Protein AF-A0A3D6DXF8-F1 (afdb_monomer)

Sequence (253 aa):
MDQAEVATDILFKSRADRERIRPDLVSAAVTGFGATDVMRFLGQKPHHALTGEVVIDSKKLPEGCRITFRIRRNAVKRYDHLNVLRIETTINHPAEFKILNSSENAEGQVICRWCPIRKGVSNFWRHAEVAHGANSRLIDALANAPLKGNPTEALDHLCRSQSKAGQYVAAFNPVTPEKIALFKALLAGEFHLNGFRNRDLQTKLYSDPSNNPIETKRRTHRTSRLIAKLRGHGLIAKPRSRILASIASRTTA

Secondary structure (DSSP, 8-state):
---EEEEEEEE-S-HHHHHHHHHHHHHIIIIIS--SEEEEEEPPPPPTT--S-----TT---EEEEEEEEETTEEEEEEEETTEEEEEEEES-GGGSEEEEEEE-TTS-EEEEEEEPPSSGGGHHHHHHHHHHHHHHHHHHHHHS-SS--HHHHHHHHTS-EEETTEEEPPP-TTSHHHHHHHHHHH-THHHHH-B-HHHHHHHH-SS--S-HHHHHHHHHHHHHHHHHHHHTTSEE--SSSBEE--------

Radius of gyration: 21.93 Å; Cα contacts (8 Å, |Δi|>4): 374; chains: 1; bounding box: 63×48×47 Å

Foldseek 3Di:
DQKDKDKDKDFDPFLVVVVVCVVLLVCCCVVQAPFPDKDKDFDDDDDPPPPDPDPPPVPDGDIKMKTWADDDPKIWIWIDDGRMIMIMIMDRDQQVAWDFDWDADPVRDTDTDTGGDDDDPVCNVVVNVLGVQLSVLSVQSSVLRCSDDDVVVVQVLQQCWFADPNDTAHHDPCPDPLNVQQSSQLSHSVCSRHAADLVSSLVSNDVDDDPDPVVNVVSSVVSVSVLVNCVRSVQWDDPDPHIHRRSDPDPDD

Nearest PDB structures (foldseek):
  3hfk-assembly1_A  TM=4.003E-01  e=3.300E+00  Pseudomonas reinekei
  5xfs-assembly1_C  TM=3.641E-01  e=5.934E+00  Mycobacterium tuberculosis H37Rv
  8h92-assembly1_A  TM=3.040E-01  e=2.188E+00  Ziziphus jujuba
  6vj5-assembly1_C  TM=1.942E-01  e=7.077E+00  Mycobacterium marinum M

Solvent-accessible surface area (backbone atoms only — not comparable to full-atom values): 14480 Å² total; per-residue (Å²): 92,72,65,48,77,39,75,46,76,47,78,43,98,38,39,66,65,50,56,71,50,41,65,44,53,52,47,42,37,49,75,54,20,55,46,71,43,78,46,76,45,66,54,79,81,77,64,94,80,62,92,59,99,66,88,69,66,87,88,67,60,59,75,30,46,37,40,31,34,64,48,94,70,27,37,41,32,40,36,43,52,83,36,33,41,37,29,31,20,39,43,51,52,50,58,84,42,72,39,81,44,76,44,67,49,100,85,70,48,80,44,76,42,83,38,59,34,64,76,38,72,92,44,45,70,59,53,47,53,47,23,50,51,18,37,51,42,46,49,48,44,58,71,55,45,76,73,75,79,69,67,62,61,64,50,52,58,43,54,37,67,43,74,44,96,89,40,84,29,80,46,49,66,66,86,40,72,72,41,42,52,49,52,52,54,56,39,29,41,62,30,38,61,67,30,40,50,69,68,62,52,44,66,68,76,39,97,66,87,62,93,45,71,68,56,45,51,50,52,52,52,52,49,49,52,50,53,52,44,38,41,48,73,44,49,30,45,68,84,81,89,41,33,35,68,28,60,54,92,67,91,86,128

Mean predicted aligned error: 9.82 Å

pLDDT: mean 80.46, std 14.88, range [25.69, 94.88]

Structure (mmCIF, N/CA/C/O backbone):
data_AF-A0A3D6DXF8-F1
#
_entry.id   AF-A0A3D6DXF8-F1
#
loop_
_atom_site.group_PDB
_atom_site.id
_atom_site.type_symbol
_atom_site.label_atom_id
_atom_site.label_alt_id
_atom_site.label_comp_id
_atom_site.label_asym_id
_atom_site.label_entity_id
_atom_site.label_seq_id
_atom_site.pdbx_PDB_ins_code
_atom_site.Cartn_x
_atom_site.Cartn_y
_atom_site.Cartn_z
_atom_site.occupancy
_atom_site.B_iso_or_equiv
_atom_site.auth_seq_id
_atom_site.auth_comp_id
_atom_site.auth_asym_id
_atom_site.auth_atom_id
_atom_site.pdbx_PDB_model_num
ATOM 1 N N . MET A 1 1 ? -4.758 -19.882 -16.176 1.00 72.62 1 MET A N 1
ATOM 2 C CA . MET A 1 1 ? -5.232 -19.214 -14.947 1.00 72.62 1 MET A CA 1
ATOM 3 C C . MET A 1 1 ? -5.550 -17.774 -15.296 1.00 72.62 1 MET A C 1
ATOM 5 O O . MET A 1 1 ? -4.630 -17.006 -15.567 1.00 72.62 1 MET A O 1
ATOM 9 N N . ASP A 1 2 ? -6.836 -17.450 -15.396 1.00 78.38 2 ASP A N 1
ATOM 10 C CA . ASP A 1 2 ? -7.295 -16.116 -15.804 1.00 78.38 2 ASP A CA 1
ATOM 11 C C . ASP A 1 2 ? -7.469 -15.149 -14.638 1.00 78.38 2 ASP A C 1
ATOM 13 O O . ASP A 1 2 ? -7.257 -13.950 -14.812 1.00 78.38 2 ASP A O 1
ATOM 17 N N . GLN A 1 3 ? -7.753 -15.688 -13.456 1.00 88.06 3 GLN A N 1
ATOM 18 C CA . GLN A 1 3 ? -7.886 -14.968 -12.200 1.00 88.06 3 GLN A CA 1
ATOM 19 C C . GLN A 1 3 ? -7.293 -15.822 -11.078 1.00 88.06 3 GLN A C 1
ATOM 21 O O . GLN A 1 3 ? -7.434 -17.046 -11.087 1.00 88.06 3 GLN A O 1
ATOM 26 N N . ALA A 1 4 ? -6.601 -15.178 -10.141 1.00 90.44 4 ALA A N 1
ATOM 27 C CA . ALA A 1 4 ? -6.124 -15.790 -8.906 1.00 90.44 4 ALA A CA 1
ATOM 28 C C . ALA A 1 4 ? -6.614 -14.975 -7.714 1.00 90.44 4 ALA A C 1
ATOM 30 O O . ALA A 1 4 ? -6.503 -13.748 -7.732 1.00 90.44 4 ALA A O 1
ATOM 31 N N . GLU A 1 5 ? -7.115 -15.651 -6.687 1.00 92.81 5 GLU A N 1
ATOM 32 C CA . GLU A 1 5 ? -7.570 -15.030 -5.447 1.00 92.81 5 GLU A CA 1
ATOM 33 C C . GLU A 1 5 ? -6.901 -15.706 -4.264 1.00 92.81 5 GLU A C 1
ATOM 35 O O . GLU A 1 5 ? -6.853 -16.932 -4.183 1.00 92.81 5 GLU A O 1
ATOM 40 N N . VAL A 1 6 ? -6.361 -14.895 -3.358 1.00 93.81 6 VAL A N 1
ATOM 41 C CA . VAL A 1 6 ? -5.767 -15.385 -2.115 1.00 93.81 6 VAL A CA 1
ATOM 42 C C . VAL A 1 6 ? -6.257 -14.529 -0.969 1.00 93.81 6 VAL A C 1
ATOM 44 O O . VAL A 1 6 ? -6.052 -13.311 -0.951 1.00 93.81 6 VAL A O 1
ATOM 47 N N . ALA A 1 7 ? -6.888 -15.193 -0.009 1.00 94.62 7 ALA A N 1
ATOM 48 C CA . ALA A 1 7 ? -7.432 -14.588 1.189 1.00 94.62 7 ALA A CA 1
ATOM 49 C C . ALA A 1 7 ? -6.523 -14.826 2.400 1.00 94.62 7 ALA A C 1
ATOM 51 O O . ALA A 1 7 ? -5.792 -15.811 2.499 1.00 94.62 7 ALA A O 1
ATOM 52 N N . THR A 1 8 ? -6.571 -13.892 3.335 1.00 94.88 8 THR A N 1
ATOM 53 C CA . THR A 1 8 ? -5.951 -13.975 4.650 1.00 94.88 8 THR A CA 1
ATOM 54 C C . THR A 1 8 ? -6.996 -13.544 5.663 1.00 94.88 8 THR A C 1
ATOM 56 O O . THR A 1 8 ? -7.462 -12.403 5.631 1.00 94.88 8 THR A O 1
ATOM 59 N N . ASP A 1 9 ? -7.378 -14.479 6.526 1.00 94.44 9 ASP A N 1
ATOM 60 C CA . ASP A 1 9 ? -8.435 -14.290 7.511 1.00 94.44 9 ASP A CA 1
ATOM 61 C C . ASP A 1 9 ? -7.839 -13.996 8.881 1.00 94.44 9 ASP A C 1
ATOM 63 O O . ASP A 1 9 ? -7.013 -14.748 9.395 1.00 94.44 9 ASP A O 1
ATOM 67 N N . ILE A 1 10 ? -8.282 -12.895 9.482 1.00 93.06 10 ILE A N 1
ATOM 68 C CA . ILE A 1 10 ? -7.966 -12.532 10.860 1.00 93.06 10 ILE A CA 1
ATOM 69 C C . ILE A 1 10 ? -9.200 -12.845 11.702 1.00 93.06 10 ILE A C 1
ATOM 71 O O . ILE A 1 10 ? -10.252 -12.216 11.542 1.00 93.06 10 ILE A O 1
ATOM 75 N N . LEU A 1 11 ? -9.065 -13.835 12.582 1.00 93.94 11 LEU A N 1
ATOM 76 C CA . LEU A 1 11 ? -10.129 -14.293 13.465 1.00 93.94 11 LEU A CA 1
ATOM 77 C C . LEU A 1 11 ? -10.098 -13.521 14.787 1.00 93.94 11 LEU A C 1
ATOM 79 O O . LEU A 1 11 ? -9.108 -13.554 15.518 1.00 93.94 11 LEU A O 1
ATOM 83 N N . PHE A 1 12 ? -11.199 -12.851 15.113 1.00 90.31 12 PHE A N 1
ATOM 84 C CA . PHE A 1 12 ? -11.396 -12.207 16.408 1.00 90.31 12 PHE A CA 1
ATOM 85 C C . PHE A 1 12 ? -12.087 -13.168 17.376 1.00 90.31 12 PHE A C 1
ATOM 87 O O . PHE A 1 12 ? -12.914 -13.989 16.971 1.00 90.31 12 PHE A O 1
ATOM 94 N N . LYS A 1 13 ? -11.798 -13.016 18.676 1.00 92.00 13 LYS A N 1
ATOM 95 C CA . LYS A 1 13 ? -12.465 -13.777 19.748 1.00 92.00 13 LYS A CA 1
ATOM 96 C C . LYS A 1 13 ? -13.980 -13.588 19.712 1.00 92.00 13 LYS A C 1
ATOM 98 O O . LYS A 1 13 ? -14.730 -14.532 19.924 1.00 92.00 13 LYS A O 1
ATOM 103 N N . SER A 1 14 ? -14.419 -12.368 19.411 1.00 89.12 14 SER A N 1
ATOM 104 C CA . SER A 1 14 ? -15.824 -12.028 19.257 1.00 89.12 14 SER A CA 1
ATOM 105 C C . SER A 1 14 ? -16.035 -11.055 18.100 1.00 89.12 14 SER A C 1
ATOM 107 O O . SER A 1 14 ? -15.135 -10.323 17.681 1.00 89.12 14 SER A O 1
ATOM 109 N N . ARG A 1 15 ? -17.271 -11.000 17.601 1.00 85.56 15 ARG A N 1
ATOM 110 C CA . ARG A 1 15 ? -17.682 -9.971 16.641 1.00 85.56 15 ARG A CA 1
ATOM 111 C C . ARG A 1 15 ? -17.607 -8.561 17.237 1.00 85.56 15 ARG A C 1
ATOM 113 O O . ARG A 1 15 ? -17.237 -7.633 16.522 1.00 85.56 15 ARG A O 1
ATOM 120 N N . ALA A 1 16 ? -17.917 -8.414 18.525 1.00 87.62 16 ALA A N 1
ATOM 121 C CA . ALA A 1 16 ? -17.868 -7.133 19.224 1.00 87.62 16 ALA A CA 1
ATOM 122 C C . ALA A 1 16 ? -16.452 -6.531 19.221 1.00 87.62 16 ALA A C 1
ATOM 124 O O . ALA A 1 16 ? -16.296 -5.330 19.006 1.00 87.62 16 ALA A O 1
ATOM 125 N N . ASP A 1 17 ? -15.411 -7.358 19.367 1.00 89.38 17 ASP A N 1
ATOM 126 C CA . ASP A 1 17 ? -14.019 -6.889 19.312 1.00 89.38 17 ASP A CA 1
ATOM 127 C C . ASP A 1 17 ? -13.652 -6.332 17.932 1.00 89.38 17 ASP A C 1
ATOM 129 O O . ASP A 1 17 ? -13.026 -5.277 17.827 1.00 89.38 17 ASP A O 1
ATOM 133 N N . ARG A 1 18 ? -14.094 -6.999 16.862 1.00 89.50 18 ARG A N 1
ATOM 134 C CA . ARG A 1 18 ? -13.915 -6.518 15.486 1.00 89.50 18 ARG A CA 1
ATOM 135 C C . ARG A 1 18 ? -14.700 -5.227 15.238 1.00 89.50 18 ARG A C 1
ATOM 137 O O . ARG A 1 18 ? -14.205 -4.316 14.579 1.00 89.50 18 ARG A O 1
ATOM 144 N N . GLU A 1 19 ? -15.931 -5.140 15.740 1.00 87.94 19 GLU A N 1
ATOM 145 C CA . GLU A 1 19 ? -16.775 -3.949 15.588 1.00 87.94 19 GLU A CA 1
ATOM 146 C C . GLU A 1 19 ? -16.220 -2.734 16.328 1.00 87.94 19 GLU A C 1
ATOM 148 O O . GLU A 1 19 ? -16.342 -1.626 15.810 1.00 87.94 19 GLU A O 1
ATOM 153 N N . ARG A 1 20 ? -15.534 -2.935 17.461 1.00 88.75 20 ARG A N 1
ATOM 1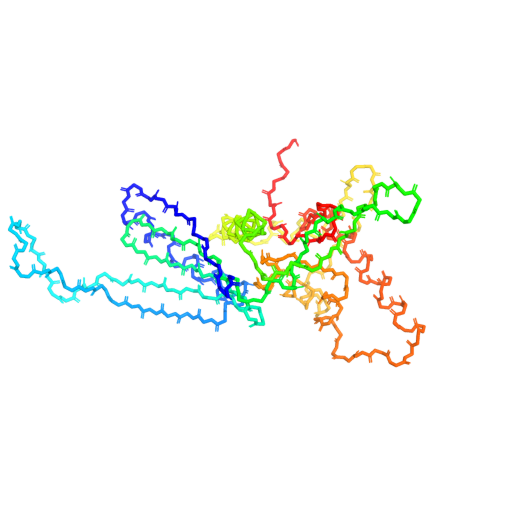54 C CA . ARG A 1 20 ? -14.866 -1.863 18.214 1.00 88.75 20 ARG A CA 1
ATOM 155 C C . ARG A 1 20 ? -13.848 -1.098 17.366 1.00 88.75 20 ARG A C 1
ATOM 157 O O . ARG A 1 20 ? -13.781 0.120 17.470 1.00 88.75 20 ARG A O 1
ATOM 164 N N . ILE A 1 21 ? -13.083 -1.797 16.525 1.00 87.88 21 ILE A N 1
ATOM 165 C CA . ILE A 1 21 ? -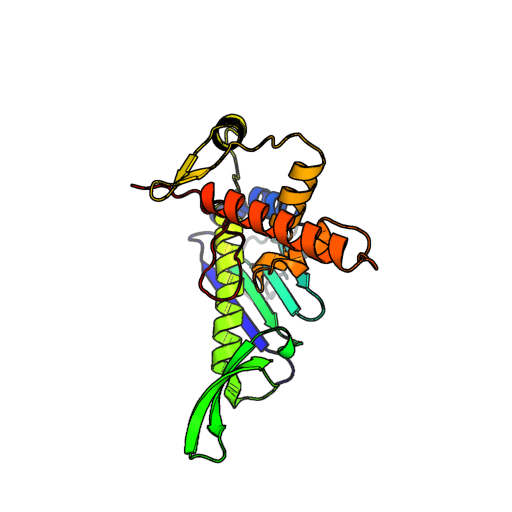12.036 -1.194 15.677 1.00 87.88 21 ILE A CA 1
ATOM 166 C C . ILE A 1 21 ? -12.516 -0.867 14.255 1.00 87.88 21 ILE A C 1
ATOM 168 O O . ILE A 1 21 ? -11.819 -0.195 13.496 1.00 87.88 21 ILE A O 1
ATOM 172 N N . ARG A 1 22 ? -13.704 -1.347 13.858 1.00 86.62 22 ARG A N 1
ATOM 173 C CA . ARG A 1 22 ? -14.237 -1.198 12.493 1.00 86.62 22 ARG A CA 1
ATOM 174 C C . ARG A 1 22 ? -14.293 0.265 12.022 1.00 86.62 22 ARG A C 1
ATOM 176 O O . ARG A 1 22 ? -13.849 0.494 10.896 1.00 86.62 22 ARG A O 1
ATOM 183 N N . PRO A 1 23 ? -14.811 1.240 12.800 1.00 87.00 23 PRO A N 1
ATOM 184 C CA . PRO A 1 23 ? -14.903 2.630 12.347 1.00 87.00 23 PRO A CA 1
ATOM 185 C C . PRO A 1 23 ? -13.535 3.222 12.014 1.00 87.00 23 PRO A C 1
ATOM 187 O O . PRO A 1 23 ? -13.373 3.840 10.964 1.00 87.00 23 PRO A O 1
ATOM 190 N N . ASP A 1 24 ? -12.546 2.954 12.862 1.00 86.94 24 ASP A N 1
ATOM 191 C CA . ASP A 1 24 ? -11.199 3.493 12.719 1.00 86.94 24 ASP A CA 1
ATOM 192 C C . ASP A 1 24 ? -10.497 2.888 11.488 1.00 86.94 24 ASP A C 1
ATOM 194 O O . ASP A 1 24 ? -9.900 3.611 10.691 1.00 86.94 24 ASP A O 1
ATOM 198 N N . LEU A 1 25 ? -10.668 1.581 11.246 1.00 87.19 25 LEU A N 1
ATOM 199 C CA . LEU A 1 25 ? -10.156 0.912 10.041 1.00 87.19 25 LEU A CA 1
ATOM 200 C C . LEU A 1 25 ? -10.798 1.438 8.751 1.00 87.19 25 LEU A C 1
ATOM 202 O O . LEU A 1 25 ? -10.110 1.617 7.745 1.00 87.19 25 LEU A O 1
ATOM 206 N N . VAL A 1 26 ? -12.115 1.672 8.758 1.00 86.38 26 VAL A N 1
ATOM 207 C CA . VAL A 1 26 ? -12.830 2.244 7.605 1.00 86.38 26 VAL A CA 1
ATOM 208 C C . VAL A 1 26 ? -12.363 3.678 7.362 1.00 86.38 26 VAL A C 1
ATOM 210 O O . VAL A 1 26 ? -12.063 4.031 6.223 1.00 86.38 26 VAL A O 1
ATOM 213 N N . SER A 1 27 ? -12.247 4.482 8.420 1.00 85.00 27 SER A N 1
ATOM 214 C CA . SER A 1 27 ? -11.762 5.861 8.342 1.00 85.00 27 SER A CA 1
ATOM 215 C C . SER A 1 27 ? -10.350 5.921 7.761 1.00 85.00 27 SER A C 1
ATOM 217 O O . SER A 1 27 ? -10.128 6.624 6.774 1.00 85.00 27 SER A O 1
ATOM 219 N N . ALA A 1 28 ? -9.417 5.117 8.281 1.00 84.31 28 ALA A N 1
ATOM 220 C CA . ALA A 1 28 ? -8.044 5.037 7.781 1.00 84.31 28 ALA A CA 1
ATOM 221 C C . ALA A 1 28 ? -7.985 4.609 6.307 1.00 84.31 28 ALA A C 1
ATOM 223 O O . ALA A 1 28 ? -7.251 5.193 5.509 1.00 84.31 28 ALA A O 1
ATOM 224 N N . ALA A 1 29 ? -8.798 3.627 5.915 1.00 84.38 29 ALA A N 1
ATOM 225 C CA . ALA A 1 29 ? -8.845 3.151 4.540 1.00 84.38 29 ALA A CA 1
ATOM 226 C C . ALA A 1 29 ? -9.371 4.205 3.551 1.00 84.38 29 ALA A C 1
ATOM 228 O O . ALA A 1 29 ? -8.828 4.343 2.454 1.00 84.38 29 ALA A O 1
ATOM 229 N N . VAL A 1 30 ? -10.409 4.953 3.931 1.00 82.69 30 VAL A N 1
ATOM 230 C CA . VAL A 1 30 ? -11.028 5.973 3.072 1.00 82.69 30 VAL A CA 1
ATOM 231 C C . VAL A 1 30 ? -10.185 7.241 3.023 1.00 82.69 30 VAL A C 1
ATOM 233 O O . VAL A 1 30 ? -9.856 7.719 1.941 1.00 82.69 30 VAL A O 1
ATOM 236 N N . THR A 1 31 ? -9.822 7.778 4.186 1.00 79.75 31 THR A N 1
ATOM 237 C CA . THR A 1 31 ? -9.162 9.087 4.296 1.00 79.75 31 THR A CA 1
ATOM 238 C C . THR A 1 31 ? -7.654 9.002 4.087 1.00 79.75 31 THR A C 1
ATOM 240 O O . THR A 1 31 ? -7.078 9.864 3.427 1.00 79.75 31 THR A O 1
ATOM 243 N N . GLY A 1 32 ? -7.017 7.958 4.621 1.00 75.88 32 GLY A N 1
ATOM 244 C CA . GLY A 1 32 ? -5.575 7.756 4.545 1.00 75.88 32 GLY A CA 1
ATOM 245 C C . GLY A 1 32 ? -5.162 7.075 3.248 1.00 75.88 32 GLY A C 1
ATOM 246 O O . GLY A 1 32 ? -4.318 7.593 2.523 1.00 75.88 32 GLY A O 1
ATOM 247 N N . PHE A 1 33 ? -5.771 5.929 2.934 1.00 77.69 33 PHE A N 1
ATOM 248 C CA . PHE A 1 33 ? -5.304 5.065 1.842 1.00 77.69 33 PHE A CA 1
ATOM 249 C C . PHE A 1 33 ? -6.031 5.251 0.507 1.00 77.69 33 PHE A C 1
ATOM 251 O O . PHE A 1 33 ? -5.666 4.612 -0.481 1.00 77.69 33 PHE A O 1
ATOM 258 N N . GLY A 1 34 ? -7.036 6.126 0.436 1.00 74.19 34 GLY A N 1
ATOM 259 C CA . GLY A 1 34 ? -7.752 6.411 -0.808 1.00 74.19 34 GLY A CA 1
ATOM 260 C C . GLY A 1 34 ? -8.467 5.182 -1.370 1.00 74.19 34 GLY A C 1
ATOM 261 O O . GLY A 1 34 ? -8.285 4.836 -2.541 1.00 74.19 34 GLY A O 1
ATOM 262 N N . ALA A 1 35 ? -9.237 4.491 -0.524 1.00 75.94 35 ALA A N 1
ATOM 263 C CA . ALA A 1 35 ? -10.096 3.390 -0.947 1.00 75.94 35 ALA A CA 1
ATOM 264 C C . ALA A 1 35 ? -10.911 3.767 -2.194 1.00 75.94 35 ALA A C 1
ATOM 266 O O . ALA A 1 35 ? -11.519 4.832 -2.260 1.00 75.94 35 ALA A O 1
ATOM 267 N N . THR A 1 36 ? -10.922 2.879 -3.187 1.00 70.50 36 THR A N 1
ATOM 268 C CA . THR A 1 36 ? -11.605 3.116 -4.466 1.00 70.50 36 THR A CA 1
ATOM 269 C C . THR A 1 36 ? -13.113 2.928 -4.345 1.00 70.50 36 THR A C 1
ATOM 271 O O . THR A 1 36 ? -13.874 3.560 -5.067 1.00 70.50 36 THR A O 1
ATOM 274 N N . ASP A 1 37 ? -13.538 2.014 -3.474 1.00 74.50 37 ASP A N 1
ATOM 275 C CA . ASP A 1 37 ? -14.940 1.650 -3.286 1.00 74.50 37 ASP A CA 1
ATOM 276 C C . ASP A 1 37 ? -15.170 1.175 -1.846 1.00 74.50 37 ASP A C 1
ATOM 278 O O . ASP A 1 37 ? -14.363 0.410 -1.302 1.00 74.50 37 ASP A O 1
ATOM 282 N N . VAL A 1 38 ? -16.277 1.615 -1.249 1.00 76.75 38 VAL A N 1
ATOM 283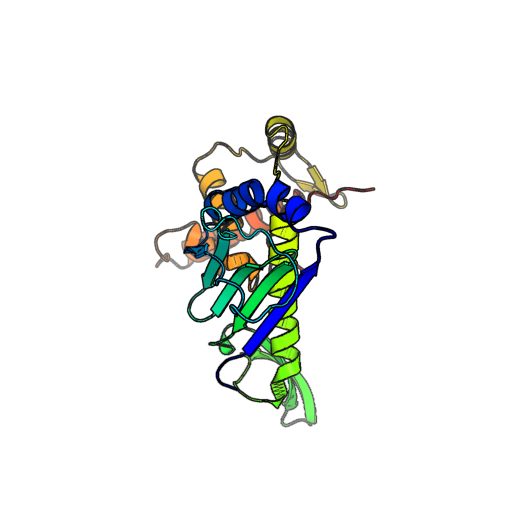 C CA . VAL A 1 38 ? -16.745 1.201 0.077 1.00 76.75 38 VAL A CA 1
ATOM 284 C C . VAL A 1 38 ? -18.199 0.780 -0.055 1.00 76.75 38 VAL A C 1
ATOM 286 O O . VAL A 1 38 ? -19.075 1.607 -0.285 1.00 76.75 38 VAL A O 1
ATOM 289 N N . MET A 1 39 ? -18.462 -0.509 0.136 1.00 70.19 39 MET A N 1
ATOM 290 C CA . MET A 1 39 ? -19.811 -1.066 0.118 1.00 70.19 39 MET A CA 1
ATOM 291 C C . MET A 1 39 ? -20.195 -1.558 1.505 1.00 70.19 39 MET A C 1
ATOM 293 O O . MET A 1 39 ? -19.438 -2.289 2.137 1.00 70.19 39 MET A O 1
ATOM 297 N N . ARG A 1 40 ? -21.395 -1.201 1.957 1.00 71.31 40 ARG A N 1
ATOM 298 C CA . ARG A 1 40 ? -22.016 -1.740 3.172 1.00 71.31 40 ARG A CA 1
ATOM 299 C C . ARG A 1 40 ? -23.091 -2.736 2.765 1.00 71.31 40 ARG A C 1
ATOM 301 O O . ARG A 1 40 ? -23.822 -2.493 1.810 1.00 71.31 40 ARG A O 1
ATOM 308 N N . PHE A 1 41 ? -23.169 -3.858 3.460 1.00 70.06 41 PHE A N 1
ATOM 309 C CA . PHE A 1 41 ? -24.165 -4.894 3.211 1.00 70.06 41 PHE A CA 1
ATOM 310 C C . PHE A 1 41 ? -24.777 -5.352 4.527 1.00 70.06 41 PHE A C 1
ATOM 312 O O . PHE A 1 41 ? -24.141 -5.294 5.573 1.00 70.06 41 PHE A O 1
ATOM 319 N N . LEU A 1 42 ? -26.018 -5.817 4.482 1.00 66.81 42 LEU A N 1
ATOM 320 C CA . LEU A 1 42 ? -26.684 -6.415 5.632 1.00 66.81 42 LEU A CA 1
ATOM 321 C C . LEU A 1 42 ? -26.586 -7.938 5.520 1.00 66.81 42 LEU A C 1
ATOM 323 O O . LEU A 1 42 ? -26.637 -8.488 4.419 1.00 66.81 42 LEU A O 1
ATOM 327 N N . GLY A 1 43 ? -26.408 -8.620 6.649 1.00 58.66 43 GLY A N 1
ATOM 328 C CA . GLY A 1 43 ? -26.424 -10.079 6.704 1.00 58.66 43 GLY A CA 1
ATOM 329 C C . GLY A 1 43 ? -27.741 -10.660 6.180 1.00 58.66 43 GLY A C 1
ATOM 330 O O . GLY A 1 43 ? -28.780 -10.001 6.195 1.00 58.66 43 GLY A O 1
ATOM 331 N N . GLN A 1 44 ? -27.700 -11.912 5.726 1.00 54.50 44 GLN A N 1
ATOM 332 C CA . GLN A 1 44 ? -28.914 -12.653 5.388 1.00 54.50 44 GLN A CA 1
ATOM 333 C C . GLN A 1 44 ? -29.593 -13.163 6.664 1.00 54.50 44 GLN A C 1
ATOM 335 O O . GLN A 1 44 ? -28.925 -13.457 7.659 1.00 54.50 44 GLN A O 1
ATOM 340 N N . LYS A 1 45 ? -30.926 -13.274 6.637 1.00 51.94 45 LYS A N 1
ATOM 341 C CA . LYS A 1 45 ? -31.670 -13.931 7.718 1.00 51.94 45 LYS A CA 1
ATOM 342 C C . LYS A 1 45 ? -31.242 -15.408 7.790 1.00 51.94 45 LYS A C 1
ATOM 344 O O . LYS A 1 45 ? -31.183 -16.046 6.738 1.00 51.94 45 LYS A O 1
ATOM 349 N N . PRO A 1 46 ? -30.965 -15.963 8.983 1.00 54.44 46 PRO A N 1
ATOM 350 C CA . PRO A 1 46 ? -30.821 -17.406 9.153 1.00 54.44 46 PRO A CA 1
ATOM 351 C C . PRO A 1 46 ? -32.064 -18.133 8.620 1.00 54.44 46 PRO A C 1
ATOM 353 O O . PRO A 1 46 ? -33.173 -17.600 8.696 1.00 54.44 46 PRO A O 1
ATOM 356 N N . HIS A 1 47 ? -31.883 -19.334 8.066 1.00 53.62 47 HIS A N 1
ATOM 357 C CA . HIS A 1 47 ? -32.989 -20.144 7.552 1.00 53.62 47 HIS A CA 1
ATOM 358 C C . HIS A 1 47 ? -34.011 -20.418 8.669 1.00 53.62 47 HIS A C 1
ATOM 360 O O . HIS A 1 47 ? -33.623 -20.719 9.796 1.00 53.62 47 HIS A O 1
ATOM 366 N N . HIS A 1 48 ? -35.308 -20.365 8.355 1.00 55.72 48 HIS A N 1
ATOM 367 C CA . HIS A 1 48 ? -36.414 -20.527 9.318 1.00 55.72 48 HIS A CA 1
ATOM 368 C C . HIS A 1 48 ? -36.413 -21.870 10.079 1.00 55.72 48 HIS A C 1
ATOM 370 O O . HIS A 1 48 ? -37.137 -22.021 11.053 1.00 55.72 48 HIS A O 1
ATOM 376 N N . ALA A 1 49 ? -35.607 -22.835 9.630 1.00 57.75 49 ALA A N 1
ATOM 377 C CA . ALA A 1 49 ? -35.475 -24.173 10.203 1.00 57.75 49 ALA A CA 1
ATOM 378 C C . ALA A 1 49 ? -34.305 -24.305 11.202 1.00 57.75 49 ALA A C 1
ATOM 380 O O . ALA A 1 49 ? -33.955 -25.413 11.594 1.00 57.75 49 ALA A O 1
ATOM 381 N N . LEU A 1 50 ? -33.649 -23.201 11.580 1.00 56.09 50 LEU A N 1
ATOM 382 C CA . LEU A 1 50 ? -32.593 -23.219 12.591 1.00 56.09 50 LEU A CA 1
ATOM 383 C C . LEU A 1 50 ? -33.220 -23.396 13.988 1.00 56.09 50 LEU A C 1
ATOM 385 O O . LEU A 1 50 ? -33.676 -22.432 14.595 1.00 56.09 50 LEU A O 1
ATOM 389 N N . THR A 1 51 ? -33.246 -24.635 14.485 1.00 41.25 51 THR A N 1
ATOM 390 C CA . THR A 1 51 ? -33.854 -25.065 15.761 1.00 41.25 51 THR A CA 1
ATOM 391 C C . THR A 1 51 ? -32.999 -24.706 16.984 1.00 41.25 51 THR A C 1
ATOM 393 O O . THR A 1 51 ? -32.619 -25.558 17.781 1.00 41.25 51 THR A O 1
ATOM 396 N N . GLY A 1 52 ? -32.638 -23.437 17.122 1.00 48.66 52 GLY A N 1
ATOM 397 C CA . GLY A 1 52 ? -32.123 -22.876 18.368 1.00 48.66 52 GLY A CA 1
ATOM 398 C C . GLY A 1 52 ? -32.939 -21.637 18.688 1.00 48.66 52 GLY A C 1
ATOM 399 O O . GLY A 1 52 ? -33.303 -20.914 17.762 1.00 48.66 52 GLY A O 1
ATOM 400 N N . GLU A 1 53 ? -33.242 -21.380 19.962 1.00 35.91 53 GLU A N 1
ATOM 401 C CA . GLU A 1 53 ? -33.811 -20.095 20.380 1.00 35.91 53 GLU A CA 1
ATOM 402 C C . GLU A 1 53 ? -32.815 -18.978 20.057 1.00 35.91 53 GLU A C 1
ATOM 404 O O . GLU A 1 53 ? -31.974 -18.574 20.857 1.00 35.91 53 GLU A O 1
ATOM 409 N N . VAL A 1 54 ? -32.890 -18.480 18.830 1.00 43.16 54 VAL A N 1
ATOM 410 C CA . VAL A 1 54 ? -32.302 -17.215 18.450 1.00 43.16 54 VAL A CA 1
ATOM 411 C C . VAL A 1 54 ? -33.463 -16.239 18.475 1.00 43.16 54 VAL A C 1
ATOM 413 O O . VAL A 1 54 ? -34.291 -16.212 17.564 1.00 43.16 54 VAL A O 1
ATOM 416 N N . VAL A 1 55 ? -33.544 -15.435 19.535 1.00 38.91 55 VAL A N 1
ATOM 417 C CA . VAL A 1 55 ? -34.373 -14.226 19.541 1.00 38.91 55 VAL A CA 1
ATOM 418 C C . VAL A 1 55 ? -33.750 -13.270 18.520 1.00 38.91 55 VAL A C 1
ATOM 420 O O . VAL A 1 55 ? -32.897 -12.442 18.835 1.00 38.91 55 VAL A O 1
ATOM 423 N N . ILE A 1 56 ? -34.095 -13.452 17.245 1.00 41.19 56 ILE A N 1
ATOM 424 C CA . ILE A 1 56 ? -33.656 -12.581 16.158 1.00 41.19 56 ILE A CA 1
ATOM 425 C C . ILE A 1 56 ? -34.618 -11.399 16.145 1.00 41.19 56 ILE A C 1
ATOM 427 O O . ILE A 1 56 ? -35.657 -11.433 15.485 1.00 41.19 56 ILE A O 1
ATOM 431 N N . ASP A 1 57 ? -34.272 -10.336 16.868 1.00 38.09 57 ASP A N 1
ATOM 432 C CA . ASP A 1 57 ? -34.932 -9.049 16.678 1.00 38.09 57 ASP A CA 1
ATOM 433 C C . ASP A 1 57 ? -34.627 -8.563 15.248 1.00 38.09 57 ASP A C 1
ATOM 435 O O . ASP A 1 57 ? -33.525 -8.112 14.919 1.00 38.09 57 ASP A O 1
ATOM 439 N N . SER A 1 58 ? -35.606 -8.742 14.359 1.00 39.81 58 SER A N 1
ATOM 440 C CA . SER A 1 58 ? -35.527 -8.536 12.904 1.00 39.81 58 SER A CA 1
ATOM 441 C C . SER A 1 58 ? -35.078 -7.133 12.459 1.00 39.81 58 SER A C 1
ATOM 443 O O . SER A 1 58 ? -34.840 -6.915 11.270 1.00 39.81 58 SER A O 1
ATOM 445 N N . LYS A 1 59 ? -34.938 -6.188 13.395 1.00 45.06 59 LYS A N 1
ATOM 446 C CA . LYS A 1 59 ? -34.621 -4.777 13.146 1.00 45.06 59 LYS A CA 1
ATOM 447 C C . LYS A 1 59 ? -33.124 -4.462 13.039 1.00 45.06 59 LYS A C 1
ATOM 449 O O . LYS A 1 59 ? -32.783 -3.398 12.528 1.00 45.06 59 LYS A O 1
ATOM 454 N N . LYS A 1 60 ? -32.213 -5.342 13.479 1.00 49.81 60 LYS A N 1
ATOM 455 C CA . LYS A 1 60 ? -30.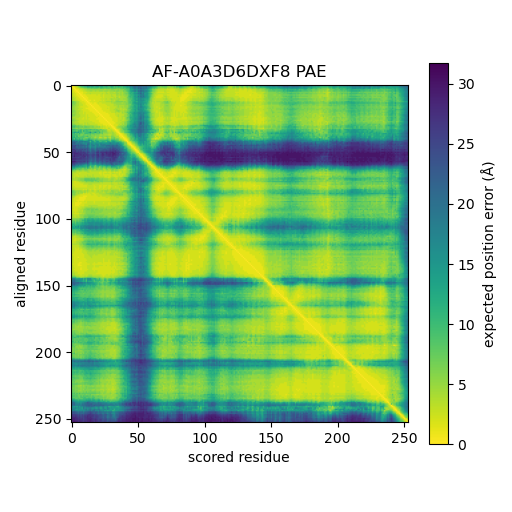753 -5.095 13.439 1.00 49.81 60 LYS A CA 1
ATOM 456 C C . LYS A 1 60 ? -29.998 -6.235 12.759 1.00 49.81 60 LYS A C 1
ATOM 458 O O . LYS A 1 60 ? -29.324 -7.035 13.406 1.00 49.81 60 LYS A O 1
ATOM 463 N N . LEU A 1 61 ? -30.086 -6.296 11.430 1.00 56.69 61 LEU A N 1
ATOM 464 C CA . LEU A 1 61 ? -29.230 -7.195 10.658 1.00 56.69 61 LEU A CA 1
ATOM 465 C C . LEU A 1 61 ? -27.752 -6.815 10.855 1.00 56.69 61 LEU A C 1
ATOM 467 O O . LEU A 1 61 ? -27.414 -5.629 10.823 1.00 56.69 61 LEU A O 1
ATOM 471 N N . PRO A 1 62 ? -26.860 -7.802 11.036 1.00 63.44 62 PRO A N 1
ATOM 472 C CA . PRO A 1 62 ? -25.425 -7.572 11.073 1.00 63.44 62 PRO A CA 1
ATOM 473 C C . PRO A 1 62 ? -24.939 -6.812 9.837 1.00 63.44 62 PRO A C 1
ATOM 475 O O . PRO A 1 62 ? -24.993 -7.346 8.733 1.00 63.44 62 PRO A O 1
ATOM 478 N N . GLU A 1 63 ? -24.463 -5.581 10.006 1.00 72.94 63 GLU A N 1
ATOM 479 C CA . GLU A 1 63 ? -23.886 -4.811 8.905 1.00 72.94 63 GLU A CA 1
ATOM 480 C C . GLU A 1 63 ? -22.437 -5.254 8.665 1.00 72.94 63 GLU A C 1
ATOM 482 O O . GLU A 1 63 ? -21.585 -5.177 9.559 1.00 72.94 63 GLU A O 1
ATOM 487 N N . GLY A 1 64 ? -22.167 -5.699 7.444 1.00 78.38 64 GLY A N 1
ATOM 488 C CA . GLY A 1 64 ? -20.835 -5.896 6.908 1.00 78.38 64 GLY A CA 1
ATOM 489 C C . GLY A 1 64 ? -20.391 -4.744 6.001 1.00 78.38 64 GLY A C 1
ATOM 490 O O . GLY A 1 64 ? -21.192 -3.950 5.511 1.00 78.38 64 GLY A O 1
ATOM 491 N N . CYS A 1 65 ? -19.092 -4.645 5.768 1.00 82.50 65 CYS A N 1
ATOM 492 C CA . CYS A 1 65 ? -18.418 -3.616 5.002 1.00 82.50 65 CYS A CA 1
ATOM 493 C C . CYS A 1 65 ? -17.309 -4.246 4.155 1.00 82.50 65 CYS A C 1
ATOM 495 O O . CYS A 1 65 ? -16.425 -4.951 4.655 1.00 82.50 65 CYS A O 1
ATOM 497 N N . ARG A 1 66 ? -17.341 -3.943 2.857 1.00 87.62 66 ARG A N 1
ATOM 498 C CA . ARG A 1 66 ? -16.290 -4.241 1.893 1.00 87.62 66 ARG A CA 1
ATOM 499 C C . ARG A 1 66 ? -15.586 -2.955 1.501 1.00 87.62 66 ARG A C 1
ATOM 501 O O . ARG A 1 66 ? -16.223 -2.024 1.022 1.00 87.62 66 ARG A O 1
ATOM 508 N N . ILE A 1 67 ? -14.267 -2.947 1.608 1.00 86.50 67 ILE A N 1
ATOM 509 C CA . ILE A 1 67 ? -13.423 -1.863 1.106 1.00 86.50 67 ILE A CA 1
ATOM 510 C C . ILE A 1 67 ? -12.547 -2.419 -0.002 1.00 86.50 67 ILE A C 1
ATOM 512 O O . ILE A 1 67 ? -11.931 -3.466 0.180 1.00 86.50 67 ILE A O 1
ATOM 516 N N . THR A 1 68 ? -12.479 -1.735 -1.139 1.00 86.44 68 THR A N 1
ATOM 517 C CA . THR A 1 68 ? -11.673 -2.169 -2.284 1.00 86.44 68 THR A CA 1
ATOM 518 C C . THR A 1 68 ? -10.624 -1.129 -2.642 1.00 86.44 68 THR A C 1
ATOM 520 O O . THR A 1 68 ? -10.930 0.049 -2.811 1.00 86.44 68 THR A O 1
ATOM 523 N N . PHE A 1 69 ? -9.399 -1.597 -2.854 1.00 84.00 69 PHE A N 1
ATOM 524 C CA . PHE A 1 69 ? -8.306 -0.852 -3.463 1.00 84.00 69 PHE A CA 1
ATOM 525 C C . PHE A 1 69 ? -8.032 -1.460 -4.834 1.00 84.00 69 PHE A C 1
ATOM 527 O O . PHE A 1 69 ? -7.625 -2.621 -4.928 1.00 84.00 69 PHE A O 1
ATOM 534 N N . ARG A 1 70 ? -8.285 -0.708 -5.909 1.00 82.69 70 ARG A N 1
ATOM 535 C CA . ARG A 1 70 ? -8.022 -1.172 -7.279 1.00 82.69 70 ARG A CA 1
ATOM 536 C C . ARG A 1 70 ? -6.745 -0.561 -7.832 1.00 82.69 70 ARG A C 1
ATOM 538 O O . ARG A 1 70 ? -6.506 0.634 -7.703 1.00 82.69 70 ARG A O 1
ATOM 545 N N . ILE A 1 71 ? -5.976 -1.383 -8.537 1.00 75.75 71 ILE A N 1
ATOM 546 C CA . ILE A 1 71 ? -4.898 -0.935 -9.415 1.00 75.75 71 ILE A CA 1
ATOM 547 C C . ILE A 1 71 ? -5.083 -1.616 -10.746 1.00 75.75 71 ILE A C 1
ATOM 549 O O . ILE A 1 71 ? -4.884 -2.826 -10.865 1.00 75.75 71 ILE A O 1
ATOM 553 N N . ARG A 1 72 ? -5.407 -0.822 -11.767 1.00 81.00 72 ARG A N 1
ATOM 554 C CA . ARG A 1 72 ? -5.634 -1.334 -13.120 1.00 81.00 72 ARG A CA 1
ATOM 555 C C . ARG A 1 72 ? -6.642 -2.492 -13.063 1.00 81.00 72 ARG A C 1
ATOM 557 O O . ARG A 1 72 ? -7.796 -2.260 -12.726 1.00 81.00 72 ARG A O 1
ATOM 564 N N . ARG A 1 73 ? -6.218 -3.726 -13.358 1.00 86.31 73 ARG A N 1
ATOM 565 C CA . ARG A 1 73 ? -7.078 -4.924 -13.331 1.00 86.31 73 ARG A CA 1
ATOM 566 C C . ARG A 1 73 ? -6.923 -5.778 -12.067 1.00 86.31 73 ARG A C 1
ATOM 568 O O . ARG A 1 73 ? -7.612 -6.782 -11.939 1.00 86.31 73 ARG A O 1
ATOM 575 N N . ASN A 1 74 ? -6.042 -5.403 -11.148 1.00 88.75 74 ASN A N 1
ATOM 576 C CA . ASN A 1 74 ? -5.786 -6.115 -9.898 1.00 88.75 74 ASN A CA 1
ATOM 577 C C . ASN A 1 74 ? -6.447 -5.374 -8.725 1.00 88.75 74 ASN A C 1
ATOM 579 O O . ASN A 1 74 ? -6.645 -4.157 -8.783 1.00 88.75 74 ASN A O 1
ATOM 583 N N . ALA A 1 75 ? -6.803 -6.085 -7.658 1.00 89.31 75 ALA A N 1
ATOM 584 C CA . ALA A 1 75 ? -7.465 -5.476 -6.506 1.00 89.31 75 ALA A CA 1
ATOM 585 C C . ALA A 1 75 ? -7.066 -6.139 -5.189 1.00 89.31 75 ALA A C 1
ATOM 587 O O . ALA A 1 75 ? -6.813 -7.339 -5.159 1.00 89.31 75 ALA A O 1
ATOM 588 N N . VAL A 1 76 ? -7.079 -5.363 -4.106 1.00 89.69 76 VAL A N 1
ATOM 589 C CA . VAL A 1 76 ? -7.112 -5.880 -2.729 1.00 89.69 76 VAL A CA 1
ATOM 590 C C . VAL A 1 76 ? -8.421 -5.450 -2.111 1.00 89.69 76 VAL A C 1
ATOM 592 O O . VAL A 1 76 ? -8.816 -4.287 -2.214 1.00 89.69 76 VAL A O 1
ATOM 595 N N . LYS A 1 77 ? -9.103 -6.389 -1.477 1.00 90.00 77 LYS A N 1
ATOM 596 C CA . LYS A 1 77 ? -10.392 -6.184 -0.843 1.00 90.00 77 LYS A CA 1
ATOM 597 C C . LYS A 1 77 ? -10.278 -6.547 0.624 1.00 90.00 77 LYS A C 1
ATOM 599 O O . LYS A 1 77 ? -9.709 -7.573 0.977 1.00 90.00 77 LYS A O 1
ATOM 604 N N . ARG A 1 78 ? -10.853 -5.710 1.473 1.00 89.56 78 ARG A N 1
ATOM 605 C CA . ARG A 1 78 ? -11.103 -6.000 2.880 1.00 89.56 78 ARG A CA 1
ATOM 606 C C . ARG A 1 78 ? -12.584 -6.295 3.028 1.00 89.56 78 ARG A C 1
ATOM 608 O O . ARG A 1 78 ? -13.395 -5.478 2.602 1.00 89.56 78 ARG A O 1
ATOM 615 N N . TYR A 1 79 ? -12.924 -7.394 3.673 1.00 89.62 79 TYR A N 1
ATOM 616 C CA . TYR A 1 79 ? -14.284 -7.756 4.040 1.00 89.62 79 TYR A CA 1
ATOM 617 C C . TYR A 1 79 ? -14.357 -7.950 5.538 1.00 89.62 79 TYR A C 1
ATOM 619 O O . TYR A 1 79 ? -13.478 -8.578 6.127 1.00 89.62 79 TYR A O 1
ATOM 627 N N . ASP A 1 80 ? -15.432 -7.482 6.149 1.00 86.88 80 ASP A N 1
ATOM 628 C CA . ASP A 1 80 ? -15.789 -7.928 7.481 1.00 86.88 80 ASP A CA 1
ATOM 629 C C . ASP A 1 80 ? -17.015 -8.862 7.407 1.00 86.88 80 ASP A C 1
ATOM 631 O O . ASP A 1 80 ? -18.037 -8.588 6.783 1.00 86.88 80 ASP A O 1
ATOM 635 N N . HIS A 1 81 ? -16.883 -10.052 7.994 1.00 81.25 81 HIS A N 1
ATOM 636 C CA . HIS A 1 81 ? -17.964 -11.028 8.096 1.00 81.25 81 HIS A CA 1
ATOM 637 C C . HIS A 1 81 ? -17.940 -11.686 9.479 1.00 81.25 81 HIS A C 1
ATOM 639 O O . HIS A 1 81 ? -16.918 -12.226 9.881 1.00 81.25 81 HIS A O 1
ATOM 645 N N . LEU A 1 82 ? -19.037 -11.593 10.239 1.00 83.25 82 LEU A N 1
ATOM 646 C CA . LEU A 1 82 ? -19.139 -12.120 11.612 1.00 83.25 82 LEU A CA 1
ATOM 647 C C . LEU A 1 82 ? -17.995 -11.663 12.545 1.00 83.25 82 LEU A C 1
ATOM 649 O O . LEU A 1 82 ? -17.899 -10.482 12.856 1.00 83.25 82 LEU A O 1
ATOM 653 N N . ASN A 1 83 ? -17.145 -12.568 13.024 1.00 87.25 83 ASN A N 1
ATOM 654 C CA . ASN A 1 83 ? -15.947 -12.278 13.819 1.00 87.25 83 ASN A CA 1
ATOM 655 C C . ASN A 1 83 ? -14.653 -12.341 12.987 1.00 87.25 83 ASN A C 1
ATOM 657 O O . ASN A 1 83 ? -13.563 -12.339 13.548 1.00 87.25 83 ASN A O 1
ATOM 661 N N . VAL A 1 84 ? -14.759 -12.387 11.660 1.00 90.25 84 VAL A N 1
ATOM 662 C CA . VAL A 1 84 ? -13.630 -12.466 10.731 1.00 90.25 84 VAL A CA 1
A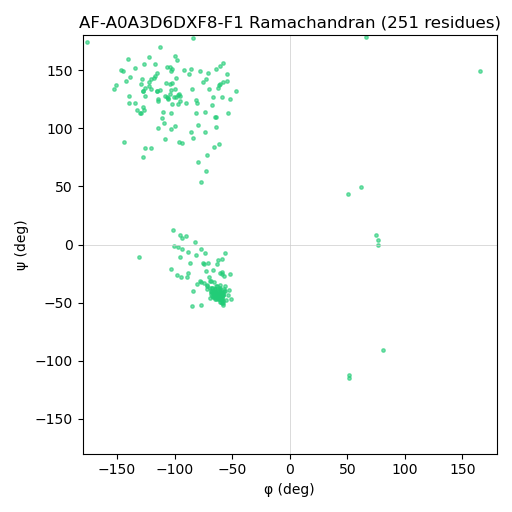TOM 663 C C . VAL A 1 84 ? -13.444 -11.134 10.009 1.00 90.25 84 VAL A C 1
ATOM 665 O O . VAL A 1 84 ? -14.406 -10.472 9.591 1.00 90.25 84 VAL A O 1
ATOM 668 N N . LEU A 1 85 ? -12.180 -10.751 9.859 1.00 91.75 85 LEU A N 1
ATOM 669 C CA . LEU A 1 85 ? -11.721 -9.738 8.920 1.00 91.75 85 LEU A CA 1
ATOM 670 C C . LEU A 1 85 ? -10.909 -10.438 7.828 1.00 91.75 85 LEU A C 1
ATOM 672 O O . LEU A 1 85 ? -9.799 -10.898 8.087 1.00 91.75 85 LEU A O 1
ATOM 676 N N . ARG A 1 86 ? -11.463 -10.520 6.619 1.00 94.00 86 ARG A N 1
ATOM 677 C CA . ARG A 1 86 ? -10.804 -11.125 5.460 1.00 94.00 86 ARG A CA 1
ATOM 678 C C . ARG A 1 86 ? -10.141 -10.047 4.627 1.00 94.00 86 ARG A C 1
ATOM 680 O O . ARG A 1 86 ? -10.786 -9.070 4.247 1.00 94.00 86 ARG A O 1
ATOM 687 N N . ILE A 1 87 ? -8.876 -10.245 4.297 1.00 93.56 87 ILE A N 1
ATOM 688 C CA . ILE A 1 87 ? -8.182 -9.458 3.281 1.00 93.56 87 ILE A CA 1
ATOM 689 C C . ILE A 1 87 ? -7.847 -10.383 2.125 1.00 93.56 87 ILE A C 1
ATOM 691 O O . ILE A 1 87 ? -7.223 -11.420 2.309 1.00 93.56 87 ILE A O 1
ATOM 695 N N . GLU A 1 88 ? -8.300 -10.020 0.937 1.00 94.62 88 GLU A N 1
ATOM 696 C CA . GLU A 1 88 ? -8.209 -10.834 -0.265 1.00 94.62 88 GLU A CA 1
ATOM 697 C C . GLU A 1 88 ? -7.579 -10.027 -1.388 1.00 94.62 88 GLU A C 1
ATOM 699 O O . GLU A 1 88 ? -8.007 -8.910 -1.677 1.00 94.62 88 GLU A O 1
ATOM 704 N N . THR A 1 89 ? -6.598 -10.612 -2.063 1.00 93.50 89 THR A N 1
ATOM 705 C CA . THR A 1 89 ? -6.029 -10.043 -3.281 1.00 93.50 89 THR A CA 1
ATOM 706 C C . THR A 1 89 ? -6.510 -10.827 -4.492 1.00 93.50 89 THR A C 1
ATOM 708 O O . THR A 1 89 ? -6.295 -12.035 -4.576 1.00 93.50 89 THR A O 1
ATOM 711 N N . THR A 1 90 ? -7.101 -10.119 -5.455 1.00 92.94 90 THR A N 1
ATOM 712 C CA . THR A 1 90 ? -7.488 -10.634 -6.772 1.00 92.94 90 THR A CA 1
ATOM 713 C C . THR A 1 90 ? -6.475 -10.180 -7.829 1.00 92.94 90 THR A C 1
ATOM 715 O O . THR A 1 90 ? -6.286 -8.979 -8.058 1.00 92.94 90 THR A O 1
ATOM 718 N N . ILE A 1 91 ? -5.846 -11.135 -8.515 1.00 91.94 91 ILE A N 1
ATOM 719 C CA . ILE A 1 91 ? -4.892 -10.911 -9.610 1.00 91.94 91 ILE A CA 1
ATOM 720 C C . ILE A 1 91 ? -5.538 -11.332 -10.934 1.00 91.94 91 ILE A C 1
ATOM 722 O O . ILE A 1 91 ? -5.599 -12.521 -11.239 1.00 91.94 91 ILE A O 1
ATOM 726 N N . ASN A 1 92 ? -5.949 -10.355 -11.747 1.00 91.00 92 ASN A N 1
ATOM 727 C CA . ASN A 1 92 ? -6.473 -10.589 -13.104 1.00 91.00 92 ASN A CA 1
ATOM 728 C C . ASN A 1 92 ? -5.445 -10.263 -14.200 1.00 91.00 92 ASN A C 1
ATOM 730 O O . ASN A 1 92 ? -5.555 -10.727 -15.335 1.00 91.00 92 ASN A O 1
ATOM 734 N N . HIS A 1 93 ? -4.438 -9.438 -13.892 1.00 90.12 93 HIS A N 1
ATOM 735 C CA . HIS A 1 93 ? -3.376 -9.081 -14.831 1.00 90.12 93 HIS A CA 1
ATOM 736 C C . HIS A 1 93 ? -1.991 -9.368 -14.229 1.00 90.12 93 HIS A C 1
ATOM 738 O O . HIS A 1 93 ? -1.340 -8.466 -13.691 1.00 90.12 93 HIS A O 1
ATOM 744 N N . PRO A 1 94 ? -1.522 -10.631 -14.316 1.00 89.69 94 PRO A N 1
ATOM 745 C CA . PRO A 1 94 ? -0.276 -11.057 -13.683 1.00 89.69 94 PRO A CA 1
ATOM 746 C C . PRO A 1 94 ? 0.987 -10.415 -14.266 1.00 89.69 94 PRO A C 1
ATOM 748 O O . PRO A 1 94 ? 1.988 -10.302 -13.564 1.00 89.69 94 PRO A O 1
ATOM 751 N N . ALA A 1 95 ? 0.942 -9.922 -15.507 1.00 88.94 95 ALA A N 1
ATOM 752 C CA . ALA A 1 95 ? 2.091 -9.302 -16.170 1.00 88.94 95 ALA A CA 1
ATOM 753 C C . ALA A 1 95 ? 2.609 -8.023 -15.468 1.00 88.94 95 ALA A C 1
ATOM 755 O O . ALA A 1 95 ? 3.717 -7.563 -15.744 1.00 88.94 95 ALA A O 1
ATOM 756 N N . GLU A 1 96 ? 1.845 -7.447 -14.534 1.00 84.75 96 GLU A N 1
ATOM 757 C CA . GLU A 1 96 ? 2.301 -6.335 -13.683 1.00 84.75 96 GLU A CA 1
ATOM 758 C C . GLU A 1 96 ? 3.314 -6.757 -12.616 1.00 84.75 96 GLU A C 1
ATOM 760 O O . GLU A 1 96 ? 4.104 -5.940 -12.117 1.00 84.75 96 GLU A O 1
ATOM 765 N N . PHE A 1 97 ? 3.295 -8.039 -12.272 1.00 86.75 97 PHE A N 1
ATOM 766 C CA . PHE A 1 97 ? 4.178 -8.667 -11.311 1.00 86.75 97 PHE A CA 1
ATOM 767 C C . PHE A 1 97 ? 5.328 -9.349 -12.042 1.00 86.75 97 PHE A C 1
ATOM 769 O O . PHE A 1 97 ? 5.251 -9.651 -13.234 1.00 86.75 97 PHE A O 1
ATOM 776 N N . LYS A 1 98 ? 6.425 -9.580 -11.319 1.00 87.62 98 LYS A N 1
ATOM 777 C CA . LYS A 1 98 ? 7.607 -10.229 -11.881 1.00 87.62 98 LYS A CA 1
ATOM 778 C C . LYS A 1 98 ? 7.901 -11.555 -11.199 1.00 87.62 98 LYS A C 1
ATOM 780 O O . LYS A 1 98 ? 7.749 -11.667 -9.981 1.00 87.62 98 LYS A O 1
ATOM 785 N N . ILE A 1 99 ? 8.391 -12.498 -11.987 1.00 89.69 99 ILE A N 1
ATOM 786 C CA . ILE A 1 99 ? 8.980 -13.767 -11.568 1.00 89.69 99 ILE A CA 1
ATOM 787 C C . ILE A 1 99 ? 10.438 -13.798 -12.026 1.00 89.69 99 ILE A C 1
ATOM 789 O O . ILE A 1 99 ? 10.777 -13.239 -13.073 1.00 89.69 99 ILE A O 1
ATOM 793 N N . LEU A 1 100 ? 11.310 -14.384 -11.211 1.00 88.69 100 LEU A N 1
ATOM 794 C CA . LEU A 1 100 ? 12.679 -14.657 -11.622 1.00 88.69 100 LEU A CA 1
ATOM 795 C C . LEU A 1 100 ? 12.651 -15.945 -12.440 1.00 88.69 100 LEU A C 1
ATOM 797 O O . LEU A 1 100 ? 12.311 -16.992 -11.903 1.00 88.69 100 LEU A O 1
ATOM 801 N N . ASN A 1 101 ? 12.942 -15.845 -13.732 1.00 86.94 101 ASN A N 1
ATOM 802 C CA . ASN A 1 101 ? 13.019 -16.996 -14.616 1.00 86.94 101 ASN A CA 1
ATOM 803 C C . ASN A 1 101 ? 14.486 -17.337 -14.874 1.00 86.94 101 ASN A C 1
ATOM 805 O O . ASN A 1 101 ? 15.268 -16.434 -15.183 1.00 86.94 101 ASN A O 1
ATOM 809 N N . SER A 1 102 ? 14.840 -18.610 -14.756 1.00 88.38 102 SER A N 1
ATOM 810 C CA . SER A 1 102 ? 16.152 -19.147 -15.116 1.00 88.38 102 SER A CA 1
ATOM 811 C C . SER A 1 102 ? 16.065 -19.793 -16.495 1.00 88.38 102 SER A C 1
ATOM 813 O O . SER A 1 102 ? 15.201 -20.635 -16.729 1.00 88.38 102 SER A O 1
ATOM 815 N N . SER A 1 103 ? 16.942 -19.391 -17.407 1.00 86.69 103 SER A N 1
ATOM 816 C CA . SER A 1 103 ? 17.064 -19.985 -18.742 1.00 86.69 103 SER A CA 1
ATOM 817 C C . SER A 1 103 ? 18.531 -20.134 -19.109 1.00 86.69 103 SER A C 1
ATOM 819 O O . SER A 1 103 ? 19.319 -19.241 -18.799 1.00 86.69 103 SER A O 1
ATOM 821 N N . GLU A 1 104 ? 18.883 -21.204 -19.809 1.00 90.88 104 GLU A N 1
ATOM 822 C CA . GLU A 1 104 ? 20.221 -21.373 -20.378 1.00 90.88 104 GLU A CA 1
ATOM 823 C C . GLU A 1 104 ? 20.393 -20.492 -21.625 1.00 90.88 104 GLU A C 1
ATOM 825 O O . GLU A 1 104 ? 19.454 -20.311 -22.406 1.00 90.88 104 GLU A O 1
ATOM 830 N N . ASN A 1 105 ? 21.568 -19.879 -21.782 1.00 88.62 105 ASN A N 1
ATOM 831 C CA . ASN A 1 105 ? 21.958 -19.209 -23.025 1.00 88.62 105 ASN A CA 1
ATOM 832 C C . ASN A 1 105 ? 22.540 -20.208 -24.038 1.00 88.62 105 ASN A C 1
ATOM 834 O O . ASN A 1 105 ? 22.679 -21.395 -23.751 1.00 88.62 105 ASN A O 1
ATOM 838 N N . ALA A 1 106 ? 22.891 -19.715 -25.229 1.00 86.06 106 ALA A N 1
ATOM 839 C CA . ALA A 1 106 ? 23.506 -20.528 -26.279 1.00 86.06 106 ALA A CA 1
ATOM 840 C C . ALA A 1 106 ? 24.834 -21.175 -25.832 1.00 86.06 106 ALA A C 1
ATOM 842 O O . ALA A 1 106 ? 25.220 -22.207 -26.368 1.00 86.06 106 ALA A O 1
ATOM 843 N N . GLU A 1 107 ? 25.501 -20.597 -24.828 1.00 90.00 107 GLU A N 1
ATOM 844 C CA . GLU A 1 107 ? 26.739 -21.100 -24.228 1.00 90.00 107 GLU A CA 1
ATOM 845 C C . GLU A 1 107 ? 26.520 -22.058 -23.030 1.00 90.00 107 GLU A C 1
ATOM 847 O O . GLU A 1 107 ? 27.482 -22.402 -22.344 1.00 90.00 107 GLU A O 1
ATOM 852 N N . GLY A 1 108 ? 25.280 -22.472 -22.733 1.00 89.25 108 GLY A N 1
ATOM 853 C CA . GLY A 1 108 ? 24.951 -23.417 -21.648 1.00 89.25 108 GLY A CA 1
ATOM 854 C C . GLY A 1 108 ? 25.010 -22.839 -20.223 1.00 89.25 108 GLY A C 1
ATOM 855 O O . GLY A 1 108 ? 24.900 -23.566 -19.239 1.00 89.25 108 GLY A O 1
ATOM 856 N N . GLN A 1 109 ? 25.178 -21.527 -20.074 1.00 89.81 109 GLN A N 1
ATOM 857 C CA . GLN A 1 109 ? 25.170 -20.823 -18.792 1.00 89.81 109 GLN A CA 1
ATOM 858 C C . GLN A 1 109 ? 23.742 -20.476 -18.361 1.00 89.81 109 GLN A C 1
ATOM 860 O O . GLN A 1 109 ? 22.960 -19.897 -19.120 1.00 89.81 109 GLN A O 1
ATOM 865 N N . VAL A 1 110 ? 23.414 -20.746 -17.095 1.00 89.56 110 VAL A N 1
ATOM 866 C CA . VAL A 1 110 ? 22.121 -20.375 -16.507 1.00 89.56 110 VAL A CA 1
ATOM 867 C C . VAL A 1 110 ? 22.073 -18.868 -16.256 1.00 89.56 110 VAL A C 1
ATOM 869 O O . VAL A 1 110 ? 22.767 -18.333 -15.391 1.00 89.56 110 VAL A O 1
ATOM 872 N N . ILE A 1 111 ? 21.194 -18.175 -16.975 1.00 89.06 111 ILE A N 1
ATOM 873 C CA . ILE A 1 111 ? 20.930 -16.750 -16.792 1.00 89.06 111 ILE A CA 1
ATOM 874 C C . ILE A 1 111 ? 19.580 -16.567 -16.102 1.00 89.06 111 ILE A C 1
ATOM 876 O O . ILE A 1 111 ? 18.538 -17.011 -16.585 1.00 89.06 111 ILE A O 1
ATOM 880 N N . CYS A 1 112 ? 19.582 -15.824 -14.996 1.00 89.25 112 CYS A N 1
ATOM 881 C CA . CYS A 1 112 ? 18.369 -15.446 -14.278 1.00 89.25 112 CYS A CA 1
ATOM 882 C C . CYS A 1 112 ? 17.883 -14.057 -14.716 1.00 89.25 112 CYS A C 1
ATOM 884 O O . CYS A 1 112 ? 18.606 -13.064 -14.602 1.00 89.25 112 CYS A O 1
ATOM 886 N N . ARG A 1 113 ? 16.635 -13.953 -15.183 1.00 87.88 113 ARG A N 1
ATOM 887 C CA . ARG A 1 113 ? 16.019 -12.686 -15.613 1.00 87.88 113 ARG A CA 1
ATOM 888 C C . ARG A 1 113 ? 14.663 -12.467 -14.955 1.00 87.88 113 ARG A C 1
ATOM 890 O O . ARG A 1 113 ? 13.840 -13.369 -14.843 1.00 87.88 113 ARG A O 1
ATOM 897 N N . TRP A 1 114 ? 14.407 -11.229 -14.535 1.00 88.06 114 TRP A N 1
ATOM 898 C CA . TRP A 1 114 ? 13.107 -10.827 -13.998 1.00 88.06 114 TRP A CA 1
ATOM 899 C C . TRP A 1 114 ? 12.106 -10.568 -15.126 1.00 88.06 114 TRP A C 1
ATOM 901 O O . TRP A 1 114 ? 12.111 -9.490 -15.730 1.00 88.06 114 TRP A O 1
ATOM 911 N N . CYS A 1 115 ? 11.203 -11.515 -15.344 1.00 88.94 115 CYS A N 1
ATOM 912 C CA . CYS A 1 115 ? 10.200 -11.481 -16.403 1.00 88.94 115 CYS A CA 1
ATOM 913 C C . CYS A 1 115 ? 8.800 -11.193 -15.835 1.00 88.94 115 CYS A C 1
ATOM 915 O O . CYS A 1 115 ? 8.540 -11.505 -14.671 1.00 88.94 115 CYS A O 1
ATOM 917 N N . PRO A 1 116 ? 7.883 -10.599 -16.619 1.00 90.75 116 PRO A N 1
ATOM 918 C CA . PRO A 1 116 ? 6.466 -10.543 -16.263 1.00 90.75 116 PRO A CA 1
ATOM 919 C C . PRO A 1 116 ? 5.903 -11.942 -15.983 1.00 90.75 116 PRO A C 1
ATOM 921 O O . PRO A 1 116 ? 6.238 -12.889 -16.699 1.00 90.75 116 PRO A O 1
ATOM 924 N N . ILE A 1 117 ? 5.035 -12.079 -14.976 1.00 90.50 117 ILE A N 1
ATOM 925 C CA . ILE A 1 117 ? 4.345 -13.353 -14.733 1.00 90.50 117 ILE A CA 1
ATOM 926 C C . ILE A 1 117 ? 3.402 -13.630 -15.907 1.00 90.50 117 ILE A C 1
ATOM 928 O O . ILE A 1 117 ? 2.566 -12.797 -16.267 1.00 90.50 117 ILE A O 1
ATOM 932 N N . ARG A 1 118 ? 3.531 -14.818 -16.501 1.00 89.00 118 ARG A N 1
ATOM 933 C CA . ARG A 1 118 ? 2.620 -15.307 -17.541 1.00 89.00 118 ARG A CA 1
ATOM 934 C C . ARG A 1 118 ? 1.440 -16.021 -16.897 1.00 89.00 118 ARG A C 1
ATOM 936 O O . ARG A 1 118 ? 1.606 -16.693 -15.879 1.00 89.00 118 ARG A O 1
ATOM 943 N N . LYS A 1 119 ? 0.268 -15.927 -17.528 1.00 89.12 119 LYS A N 1
ATOM 944 C CA . LYS A 1 119 ? -0.878 -16.766 -17.170 1.00 89.12 119 LYS A CA 1
ATOM 945 C C . LYS A 1 119 ? -0.486 -18.236 -17.342 1.00 89.12 119 LYS A C 1
ATOM 947 O O . LYS A 1 119 ? -0.015 -18.621 -18.406 1.00 89.12 119 LYS A O 1
ATOM 952 N N . GLY A 1 120 ? -0.678 -19.044 -16.307 1.00 85.94 120 GLY A N 1
ATOM 953 C CA . GLY A 1 120 ? -0.331 -20.464 -16.330 1.00 85.94 120 GLY A CA 1
ATOM 954 C C . GLY A 1 120 ? -0.327 -21.049 -14.925 1.00 85.94 120 GLY A C 1
ATOM 955 O O . GLY A 1 120 ? -0.055 -20.335 -13.964 1.00 85.94 120 GLY A O 1
ATOM 956 N N . VAL A 1 121 ? -0.651 -22.335 -14.803 1.00 87.38 121 VAL A N 1
ATOM 957 C CA . VAL A 1 121 ? -0.712 -23.021 -13.499 1.00 87.38 121 VAL A CA 1
ATOM 958 C C . VAL A 1 121 ? 0.689 -23.196 -12.897 1.00 87.38 121 VAL A C 1
ATOM 960 O O . VAL A 1 121 ? 0.847 -23.130 -11.684 1.00 87.38 121 VAL A O 1
ATOM 963 N N . SER A 1 122 ? 1.730 -23.291 -13.730 1.00 88.44 122 SER A N 1
ATOM 964 C CA . SER A 1 122 ? 3.131 -23.397 -13.288 1.00 88.44 122 SER A CA 1
ATOM 965 C C . SER A 1 122 ? 3.609 -22.219 -12.430 1.00 88.44 122 SER A C 1
ATOM 967 O O . SER A 1 122 ? 4.501 -22.376 -11.602 1.00 88.44 122 SER A O 1
ATOM 969 N N . ASN A 1 123 ? 2.993 -21.043 -12.583 1.00 89.44 123 ASN A N 1
ATOM 970 C CA . ASN A 1 123 ? 3.330 -19.847 -11.812 1.00 89.44 123 ASN A CA 1
ATOM 971 C C . ASN A 1 123 ? 2.457 -19.669 -10.559 1.00 89.44 123 ASN A C 1
ATOM 973 O O . ASN A 1 123 ? 2.560 -18.632 -9.902 1.00 89.44 123 ASN A O 1
ATOM 977 N N . PHE A 1 124 ? 1.587 -20.630 -10.221 1.00 89.62 124 PHE A N 1
ATOM 978 C CA . PHE A 1 124 ? 0.610 -20.508 -9.131 1.00 89.62 124 PHE A CA 1
ATOM 979 C C . PHE A 1 124 ? 1.248 -20.112 -7.793 1.00 89.62 124 PHE A C 1
ATOM 981 O O . PHE A 1 124 ? 0.772 -19.195 -7.127 1.00 89.62 124 PHE A O 1
ATOM 988 N N . TRP A 1 125 ? 2.383 -20.720 -7.445 1.0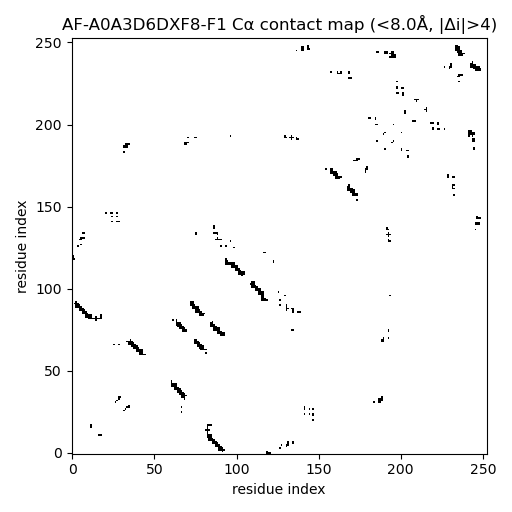0 90.81 125 TRP A N 1
ATOM 989 C CA . TRP A 1 125 ? 3.134 -20.389 -6.231 1.00 90.81 125 TRP A CA 1
ATOM 990 C C . TRP A 1 125 ? 3.511 -18.900 -6.167 1.00 90.81 125 TRP A C 1
ATOM 992 O O . TRP A 1 125 ? 3.388 -18.263 -5.123 1.00 90.81 125 TRP A O 1
ATOM 1002 N N . ARG A 1 126 ? 3.904 -18.311 -7.303 1.00 91.06 126 ARG A N 1
ATOM 1003 C CA . ARG A 1 126 ? 4.300 -16.904 -7.386 1.00 91.06 126 ARG A CA 1
ATOM 1004 C C . ARG A 1 126 ? 3.091 -15.977 -7.322 1.00 91.06 126 ARG A C 1
ATOM 1006 O O . ARG A 1 126 ? 3.197 -14.889 -6.761 1.00 91.06 126 ARG A O 1
ATOM 1013 N N . HIS A 1 127 ? 1.944 -16.394 -7.865 1.00 91.06 127 HIS A N 1
ATOM 1014 C CA . HIS A 1 127 ? 0.676 -15.691 -7.647 1.00 91.06 127 HIS A CA 1
ATOM 1015 C C . HIS A 1 127 ? 0.333 -15.641 -6.156 1.00 91.06 127 HIS A C 1
ATOM 1017 O O . HIS A 1 127 ? 0.021 -14.564 -5.650 1.00 91.06 127 HIS A O 1
ATOM 1023 N N . ALA A 1 128 ? 0.453 -16.773 -5.456 1.00 91.88 128 ALA A N 1
ATOM 1024 C CA . ALA A 1 128 ? 0.187 -16.850 -4.026 1.00 91.88 128 ALA A CA 1
ATOM 1025 C C . ALA A 1 128 ? 1.144 -15.980 -3.207 1.00 91.88 128 ALA A C 1
ATOM 1027 O O . ALA A 1 128 ? 0.698 -15.200 -2.371 1.00 91.88 128 ALA A O 1
ATOM 1028 N N . GLU A 1 129 ? 2.444 -16.028 -3.500 1.00 90.94 129 GLU A N 1
ATOM 1029 C CA . GLU A 1 129 ? 3.454 -15.199 -2.833 1.00 90.94 129 GLU A CA 1
ATOM 1030 C C . GLU A 1 129 ? 3.173 -13.697 -3.001 1.00 90.94 129 GLU A C 1
ATOM 1032 O O . GLU A 1 129 ? 3.219 -12.925 -2.041 1.00 90.94 129 GLU A O 1
ATOM 1037 N N . VAL A 1 130 ? 2.850 -13.269 -4.224 1.00 90.00 130 VAL A N 1
ATOM 1038 C CA . VAL A 1 130 ? 2.496 -11.876 -4.520 1.00 90.00 130 VAL A CA 1
ATOM 1039 C C . VAL A 1 130 ? 1.241 -11.455 -3.760 1.00 90.00 130 VAL A C 1
ATOM 1041 O O . VAL A 1 130 ? 1.223 -10.377 -3.163 1.00 90.00 130 VAL A O 1
ATOM 1044 N N . ALA A 1 131 ? 0.204 -12.289 -3.792 1.00 91.44 131 ALA A N 1
ATOM 1045 C CA . ALA A 1 131 ? -1.082 -11.993 -3.182 1.00 91.44 131 ALA A CA 1
ATOM 1046 C C . ALA A 1 131 ? -0.992 -11.963 -1.647 1.00 91.44 131 ALA A C 1
ATOM 1048 O O . ALA A 1 131 ? -1.478 -11.019 -1.028 1.00 91.44 131 ALA A O 1
ATOM 1049 N N . HIS A 1 132 ? -0.272 -12.905 -1.032 1.00 91.38 132 HIS A N 1
ATOM 1050 C CA . HIS A 1 132 ? 0.039 -12.855 0.397 1.00 91.38 132 HIS A CA 1
ATOM 1051 C C . HIS A 1 132 ? 0.841 -11.608 0.759 1.00 91.38 132 HIS A C 1
ATOM 1053 O O . HIS A 1 132 ? 0.483 -10.911 1.702 1.00 91.38 132 HIS A O 1
ATOM 1059 N N . GLY A 1 133 ? 1.869 -11.261 -0.022 1.00 88.62 133 GLY A N 1
ATOM 1060 C CA . GLY A 1 133 ? 2.639 -10.040 0.209 1.00 88.62 133 GLY A CA 1
ATOM 1061 C C . GLY A 1 133 ? 1.787 -8.769 0.127 1.00 88.62 133 GLY A C 1
ATOM 1062 O O . GLY A 1 133 ? 2.030 -7.821 0.871 1.00 88.62 133 GLY A O 1
ATOM 1063 N N . ALA A 1 134 ? 0.787 -8.732 -0.756 1.00 88.25 134 ALA A N 1
ATOM 1064 C CA . ALA A 1 134 ? -0.173 -7.633 -0.831 1.00 88.25 134 ALA A CA 1
ATOM 1065 C C . ALA A 1 134 ? -1.104 -7.593 0.391 1.00 88.25 134 ALA A C 1
ATOM 1067 O O . ALA A 1 134 ? -1.266 -6.527 0.990 1.00 88.25 134 ALA A O 1
ATOM 1068 N N . ASN A 1 135 ? -1.649 -8.744 0.797 1.00 91.94 135 ASN A N 1
ATOM 1069 C CA . ASN A 1 135 ? -2.487 -8.861 1.990 1.00 91.94 135 ASN A CA 1
ATOM 1070 C C . ASN A 1 135 ? -1.723 -8.399 3.240 1.00 91.94 135 ASN A C 1
ATOM 1072 O O . ASN A 1 135 ? -2.211 -7.530 3.957 1.00 91.94 135 ASN A O 1
ATOM 1076 N N . SER A 1 136 ? -0.503 -8.905 3.460 1.00 89.38 136 SER A N 1
ATOM 1077 C CA . SER A 1 136 ? 0.345 -8.529 4.598 1.00 89.38 136 SER A CA 1
ATOM 1078 C C . SER A 1 136 ? 0.633 -7.032 4.636 1.00 89.38 136 SER A C 1
ATOM 1080 O O . SER A 1 136 ? 0.488 -6.421 5.684 1.00 89.38 136 SER A O 1
ATOM 1082 N N . ARG A 1 137 ? 0.949 -6.399 3.498 1.00 86.44 137 ARG A N 1
ATOM 1083 C CA . ARG A 1 137 ? 1.186 -4.945 3.469 1.00 86.44 137 ARG A CA 1
ATOM 1084 C C . ARG A 1 137 ? -0.053 -4.134 3.817 1.00 86.44 137 ARG A C 1
ATOM 1086 O O . ARG A 1 137 ? 0.081 -3.112 4.480 1.00 86.44 137 ARG A O 1
ATOM 1093 N N . LEU A 1 138 ? -1.239 -4.552 3.369 1.00 86.38 138 LEU A N 1
ATOM 1094 C CA . LEU A 1 138 ? -2.477 -3.873 3.754 1.00 86.38 138 LEU A CA 1
ATOM 1095 C C . LEU A 1 138 ? -2.779 -4.076 5.245 1.00 86.38 138 LEU A C 1
ATOM 1097 O O . LEU A 1 138 ? -3.191 -3.126 5.906 1.00 86.38 138 LEU A O 1
ATOM 1101 N N . ILE A 1 139 ? -2.547 -5.281 5.776 1.00 88.50 139 ILE A N 1
ATOM 1102 C CA . ILE A 1 139 ? -2.664 -5.571 7.212 1.00 88.50 139 ILE A CA 1
ATOM 1103 C C . ILE A 1 139 ? -1.730 -4.661 8.005 1.00 88.50 139 ILE A C 1
ATOM 1105 O O . ILE A 1 139 ? -2.193 -3.964 8.901 1.00 88.50 139 ILE A O 1
ATOM 1109 N N . ASP A 1 140 ? -0.450 -4.614 7.642 1.00 85.81 140 ASP A N 1
ATOM 1110 C CA . ASP A 1 140 ? 0.551 -3.785 8.311 1.00 85.81 140 ASP A CA 1
ATOM 1111 C C . ASP A 1 140 ? 0.180 -2.301 8.235 1.00 85.81 140 ASP A C 1
ATOM 1113 O O . ASP A 1 140 ? 0.265 -1.589 9.232 1.00 85.81 140 ASP A O 1
ATOM 1117 N N . ALA A 1 141 ? -0.273 -1.820 7.076 1.00 82.31 141 ALA A N 1
ATOM 1118 C CA . ALA A 1 141 ? -0.688 -0.430 6.916 1.00 82.31 141 ALA A CA 1
ATOM 1119 C C . ALA A 1 141 ? -1.892 -0.081 7.800 1.00 82.31 141 ALA A C 1
ATOM 1121 O O . ALA A 1 141 ? -1.878 0.946 8.472 1.00 82.31 141 ALA A O 1
ATOM 1122 N N . LEU A 1 142 ? -2.908 -0.946 7.843 1.00 83.62 142 LEU A N 1
ATOM 1123 C CA . LEU A 1 142 ? -4.081 -0.767 8.700 1.00 83.62 142 LEU A CA 1
ATOM 1124 C C . LEU A 1 142 ? -3.738 -0.884 10.190 1.00 83.62 142 LEU A C 1
ATOM 1126 O O . LEU A 1 142 ? -4.286 -0.136 10.991 1.00 83.62 142 LEU A O 1
ATOM 1130 N N . ALA A 1 143 ? -2.830 -1.785 10.562 1.00 84.69 143 ALA A N 1
ATOM 1131 C CA . ALA A 1 143 ? -2.396 -1.977 11.943 1.00 84.69 143 ALA A CA 1
ATOM 1132 C C . ALA A 1 143 ? -1.568 -0.796 12.472 1.00 84.69 143 ALA A C 1
ATOM 1134 O O . ALA A 1 143 ? -1.622 -0.497 13.662 1.00 84.69 143 ALA A O 1
ATOM 1135 N N . ASN A 1 144 ? -0.809 -0.127 11.599 1.00 79.00 144 ASN A N 1
ATOM 1136 C CA . ASN A 1 144 ? -0.015 1.051 11.952 1.00 79.00 144 ASN A CA 1
ATOM 1137 C C . ASN A 1 144 ? -0.748 2.379 11.707 1.00 79.00 144 ASN A C 1
ATOM 1139 O O . ASN A 1 144 ? -0.204 3.439 12.020 1.00 79.00 144 ASN A O 1
ATOM 1143 N N . ALA A 1 145 ? -1.960 2.352 11.148 1.00 75.94 145 ALA A N 1
ATOM 1144 C CA . ALA A 1 145 ? -2.783 3.545 11.057 1.00 75.94 145 ALA A CA 1
ATOM 1145 C C . ALA A 1 145 ? -3.209 3.949 12.480 1.00 75.94 145 ALA A C 1
ATOM 1147 O O . ALA A 1 145 ? -3.843 3.148 13.171 1.00 75.94 145 ALA A O 1
ATOM 1148 N N . PRO A 1 146 ? -2.863 5.159 12.954 1.00 65.31 146 PRO A N 1
ATOM 1149 C CA . PRO A 1 146 ? -3.238 5.582 14.294 1.00 65.31 146 PRO A CA 1
ATOM 1150 C C . PRO A 1 146 ? -4.763 5.691 14.375 1.00 65.31 146 PRO A C 1
ATOM 1152 O O . PRO A 1 146 ? -5.364 6.579 13.777 1.00 65.31 146 PRO A O 1
ATOM 1155 N N . LEU A 1 147 ? -5.386 4.768 15.110 1.00 65.38 147 LEU A N 1
ATOM 1156 C CA . LEU A 1 147 ? -6.836 4.747 15.325 1.00 65.38 147 LEU A CA 1
ATOM 1157 C C . LEU A 1 147 ? -7.251 5.897 16.259 1.00 65.38 147 LEU A C 1
ATOM 1159 O O . LEU A 1 147 ? -8.285 6.528 16.060 1.00 65.38 147 LEU A O 1
ATOM 1163 N N . LYS A 1 148 ? -6.392 6.200 17.246 1.00 65.00 148 LYS A N 1
ATOM 1164 C CA . LYS A 1 148 ? -6.423 7.352 18.163 1.00 65.00 148 LYS A CA 1
ATOM 1165 C C . LYS A 1 148 ? -4.976 7.637 18.591 1.00 65.00 148 LYS A C 1
ATOM 1167 O O . LYS A 1 148 ? -4.259 6.693 18.913 1.00 65.00 148 LYS A O 1
ATOM 1172 N N . GLY A 1 149 ? -4.520 8.888 18.580 1.00 62.12 149 GLY A N 1
ATOM 1173 C CA . GLY A 1 149 ? -3.146 9.224 18.978 1.00 62.12 149 GLY A CA 1
ATOM 1174 C C . GLY A 1 149 ? -2.859 10.724 18.980 1.00 62.12 149 GLY A C 1
ATOM 1175 O O . GLY A 1 149 ? -3.705 11.504 18.552 1.00 62.12 149 GLY A O 1
ATOM 1176 N N . ASN A 1 150 ? -1.662 11.104 19.443 1.00 66.44 150 ASN A N 1
ATOM 1177 C CA . ASN A 1 150 ? -1.135 12.471 19.386 1.00 66.44 150 ASN A CA 1
ATOM 1178 C C . ASN A 1 150 ? -0.441 12.703 18.030 1.00 66.44 150 ASN A C 1
ATOM 1180 O O . ASN A 1 150 ? 0.731 12.346 17.882 1.00 66.44 150 ASN A O 1
ATOM 1184 N N . PRO A 1 151 ? -1.107 13.303 17.023 1.00 71.38 151 PRO A N 1
ATOM 1185 C CA . PRO A 1 151 ? -0.482 13.560 15.722 1.00 71.38 151 PRO A CA 1
ATOM 1186 C C . PRO A 1 151 ? 0.743 14.478 15.837 1.00 71.38 151 PRO A C 1
ATOM 1188 O O . PRO A 1 151 ? 1.633 14.416 14.992 1.00 71.38 151 PRO A O 1
ATOM 1191 N N . THR A 1 152 ? 0.803 15.293 16.891 1.00 78.56 152 THR A N 1
ATOM 1192 C CA . THR A 1 152 ? 1.862 16.270 17.145 1.00 78.56 152 THR A CA 1
ATOM 1193 C C . THR A 1 152 ? 3.231 15.620 17.310 1.00 78.56 152 THR A C 1
ATOM 1195 O O . THR A 1 152 ? 4.171 16.046 16.658 1.00 78.56 152 THR A O 1
ATOM 1198 N N . GLU A 1 153 ? 3.355 14.541 18.088 1.00 79.88 153 GLU A N 1
ATOM 1199 C CA . GLU A 1 153 ? 4.653 13.884 18.315 1.00 79.88 153 GLU A CA 1
ATOM 1200 C C . GLU A 1 153 ? 5.199 13.230 17.038 1.00 79.88 153 GLU A C 1
ATOM 1202 O O . GLU A 1 153 ? 6.384 13.347 16.717 1.00 79.88 153 GLU A O 1
ATOM 1207 N N . ALA A 1 154 ? 4.321 12.580 16.268 1.00 77.50 154 ALA A N 1
ATOM 1208 C CA . ALA A 1 154 ? 4.689 11.989 14.985 1.00 77.50 154 ALA A CA 1
ATOM 1209 C C . ALA A 1 154 ? 5.105 13.064 13.965 1.00 77.50 154 ALA A C 1
ATOM 1211 O O . ALA A 1 154 ? 6.059 12.870 13.207 1.00 77.50 154 ALA A O 1
ATOM 1212 N N . LEU A 1 155 ? 4.416 14.210 13.962 1.00 82.94 155 LEU A N 1
ATOM 1213 C CA . LEU A 1 155 ? 4.759 15.354 13.122 1.00 82.94 155 LEU A CA 1
ATOM 1214 C C . LEU A 1 155 ? 6.094 15.983 13.551 1.00 82.94 155 LEU A C 1
ATOM 1216 O O . LEU A 1 155 ? 6.952 16.231 12.704 1.00 82.94 155 LEU A O 1
ATOM 1220 N N . ASP A 1 156 ? 6.307 16.170 14.853 1.00 85.88 156 ASP A N 1
ATOM 1221 C CA . ASP A 1 156 ? 7.537 16.724 15.422 1.00 85.88 156 ASP A CA 1
ATOM 1222 C C . ASP A 1 156 ? 8.748 15.858 15.092 1.00 85.88 156 ASP A C 1
ATOM 1224 O O . ASP A 1 156 ? 9.807 16.374 14.729 1.00 85.88 156 ASP A O 1
ATOM 1228 N N . HIS A 1 157 ? 8.597 14.534 15.148 1.00 84.94 157 HIS A N 1
ATOM 1229 C CA . HIS A 1 157 ? 9.655 13.605 14.765 1.00 84.94 157 HIS A CA 1
ATOM 1230 C C . HIS A 1 157 ? 10.063 13.767 13.289 1.00 84.94 157 HIS A C 1
ATOM 1232 O O . HIS A 1 157 ? 11.253 13.725 12.969 1.00 84.94 157 HIS A O 1
ATOM 1238 N N . LEU A 1 158 ? 9.104 14.018 12.388 1.00 87.00 158 LEU A N 1
ATOM 1239 C CA . LEU A 1 158 ? 9.381 14.308 10.972 1.00 87.00 158 LEU A CA 1
ATOM 1240 C C . LEU A 1 158 ? 10.068 15.661 10.771 1.00 87.00 158 LEU A C 1
ATOM 1242 O O . LEU A 1 158 ? 10.868 15.809 9.843 1.00 87.00 158 LEU A O 1
ATOM 1246 N N . CYS A 1 159 ? 9.773 16.631 11.635 1.00 90.50 159 CYS A N 1
ATOM 1247 C CA . CYS A 1 159 ? 10.368 17.967 11.637 1.00 90.50 159 CYS A CA 1
ATOM 1248 C C . CYS A 1 159 ? 11.785 18.008 12.236 1.00 90.50 159 CYS A C 1
ATOM 1250 O O . CYS A 1 159 ? 12.436 19.052 12.185 1.00 90.50 159 CYS A O 1
ATOM 1252 N N . ARG A 1 160 ? 12.306 16.888 12.751 1.00 89.94 160 ARG A N 1
ATOM 1253 C CA . ARG A 1 160 ? 13.681 16.767 13.262 1.00 89.94 160 ARG A CA 1
ATOM 1254 C C . ARG A 1 160 ? 14.578 16.033 12.270 1.00 89.94 160 ARG A C 1
ATOM 1256 O O . ARG A 1 160 ? 14.134 15.186 11.495 1.00 89.94 160 ARG A O 1
ATOM 1263 N N . SER A 1 161 ? 15.866 16.368 12.263 1.00 91.12 161 SER A N 1
ATOM 1264 C CA . SER A 1 161 ? 16.850 15.581 11.518 1.00 91.12 161 SER A CA 1
ATOM 1265 C C . SER A 1 161 ? 17.087 14.235 12.194 1.00 91.12 161 SER A C 1
ATOM 1267 O O . SER A 1 161 ? 17.047 14.137 13.417 1.00 91.12 161 SER A O 1
ATOM 1269 N N . GLN A 1 162 ? 17.379 13.217 11.394 1.00 86.81 162 GLN A N 1
ATOM 1270 C CA . GLN A 1 162 ? 17.608 11.846 11.841 1.00 86.81 162 GLN A CA 1
ATOM 1271 C C . GLN A 1 162 ? 19.045 11.425 11.521 1.00 86.81 162 GLN A C 1
ATOM 1273 O O . GLN A 1 162 ? 19.649 11.929 10.571 1.00 86.81 162 GLN A O 1
ATOM 1278 N N . SER A 1 163 ? 19.568 10.453 12.265 1.00 86.06 163 SER A N 1
ATOM 1279 C CA . SER A 1 163 ? 20.761 9.698 11.877 1.00 86.06 163 SER A CA 1
ATOM 1280 C C . SER A 1 163 ? 20.359 8.252 11.630 1.00 86.06 163 SER A C 1
ATOM 1282 O O . SER A 1 163 ? 19.745 7.623 12.490 1.00 86.06 163 SER A O 1
ATOM 1284 N N . LYS A 1 164 ? 20.675 7.715 10.450 1.00 81.44 164 LYS A N 1
ATOM 1285 C CA . LYS A 1 164 ? 20.403 6.313 10.114 1.00 81.44 164 LYS A CA 1
ATOM 1286 C C . LYS A 1 164 ? 21.678 5.650 9.626 1.00 81.44 164 LYS A C 1
ATOM 1288 O O . LYS A 1 164 ? 22.225 6.061 8.608 1.00 81.44 164 LYS A O 1
ATOM 1293 N N . ALA A 1 165 ? 22.131 4.621 10.343 1.00 79.56 165 ALA A N 1
ATOM 1294 C CA . ALA A 1 165 ? 23.386 3.915 10.057 1.00 79.56 165 ALA A CA 1
ATOM 1295 C C . ALA A 1 165 ? 24.589 4.874 9.893 1.00 79.56 165 ALA A C 1
ATOM 1297 O O . ALA A 1 165 ? 25.362 4.759 8.945 1.00 79.56 165 ALA A O 1
ATOM 1298 N N . GLY A 1 166 ? 24.694 5.874 10.778 1.00 81.38 166 GLY A N 1
ATOM 1299 C CA . GLY A 1 166 ? 25.763 6.880 10.757 1.00 81.38 166 GLY A CA 1
ATOM 1300 C C . GLY A 1 166 ? 25.613 7.976 9.694 1.00 81.38 166 GLY A C 1
ATOM 1301 O O . GLY A 1 166 ? 26.450 8.871 9.631 1.00 81.38 166 GLY A O 1
ATOM 1302 N N . GLN A 1 167 ? 24.561 7.946 8.868 1.00 85.12 167 GLN A N 1
ATOM 1303 C CA . GLN A 1 167 ? 24.306 8.974 7.858 1.00 85.12 167 GLN A CA 1
ATOM 1304 C C . GLN A 1 167 ? 23.265 9.989 8.326 1.00 85.12 167 GLN A C 1
ATOM 1306 O O . GLN A 1 167 ? 22.182 9.623 8.787 1.00 85.12 167 GLN A O 1
ATOM 1311 N N . TYR A 1 168 ? 23.576 11.270 8.127 1.00 91.81 168 TYR A N 1
ATOM 1312 C CA . TYR A 1 168 ? 22.660 12.372 8.399 1.00 91.81 168 TYR A CA 1
ATOM 1313 C C . TYR A 1 168 ? 21.504 12.411 7.393 1.00 91.81 168 TYR A C 1
ATOM 1315 O O . TYR A 1 168 ? 21.698 12.368 6.174 1.00 91.81 168 TYR A O 1
ATOM 1323 N N . VAL A 1 169 ? 20.289 12.569 7.909 1.00 91.94 169 VAL A N 1
ATOM 1324 C CA . VAL A 1 169 ? 19.060 12.698 7.130 1.00 91.94 169 VAL A CA 1
ATOM 1325 C C . VAL A 1 169 ? 18.333 13.965 7.574 1.00 91.94 169 VAL A C 1
ATOM 1327 O O . VAL A 1 169 ? 17.858 14.073 8.701 1.00 91.94 169 VAL A O 1
ATOM 1330 N N . ALA A 1 170 ? 18.207 14.930 6.664 1.00 92.56 170 ALA A N 1
ATOM 1331 C CA . ALA A 1 170 ? 17.563 16.211 6.953 1.00 92.56 170 ALA A CA 1
ATOM 1332 C C . ALA A 1 170 ? 16.088 16.062 7.382 1.00 92.56 170 ALA A C 1
ATOM 1334 O O . ALA A 1 170 ? 15.393 15.145 6.935 1.00 92.56 170 ALA A O 1
ATOM 1335 N N . ALA A 1 171 ? 15.585 17.020 8.161 1.00 93.25 171 ALA A N 1
ATOM 1336 C CA . ALA A 1 171 ? 14.181 17.119 8.570 1.00 93.25 171 ALA A CA 1
ATOM 1337 C C . ALA A 1 171 ? 13.221 17.345 7.391 1.00 93.25 171 ALA A C 1
ATOM 1339 O O . ALA A 1 171 ? 13.591 17.950 6.377 1.00 93.25 171 ALA A O 1
ATOM 1340 N N . PHE A 1 172 ? 11.979 16.881 7.497 1.00 91.94 172 PHE A N 1
ATOM 1341 C CA . PHE A 1 172 ? 10.894 17.259 6.592 1.00 91.94 172 PHE A CA 1
ATOM 1342 C C . PHE A 1 172 ? 10.212 18.554 7.042 1.00 91.94 172 PHE A C 1
ATOM 1344 O O . PHE A 1 172 ? 10.140 18.850 8.223 1.00 91.94 172 PHE A O 1
ATOM 1351 N N . ASN A 1 173 ? 9.667 19.297 6.075 1.00 90.81 173 ASN A N 1
ATOM 1352 C CA . ASN A 1 173 ? 8.663 20.323 6.335 1.00 90.81 173 ASN A CA 1
ATOM 1353 C C . ASN A 1 173 ? 7.308 19.796 5.816 1.00 90.81 173 ASN A C 1
ATOM 1355 O O . ASN A 1 173 ? 7.024 19.938 4.617 1.00 90.81 173 ASN A O 1
ATOM 1359 N N . PRO A 1 174 ? 6.519 19.108 6.662 1.00 84.94 174 PRO A N 1
ATOM 1360 C CA . PRO A 1 174 ? 5.358 18.336 6.226 1.00 84.94 174 PRO A CA 1
ATOM 1361 C C . PRO A 1 174 ? 4.175 19.195 5.766 1.00 84.94 174 PRO A C 1
ATOM 1363 O O . PRO A 1 174 ? 3.312 18.678 5.065 1.00 84.94 174 PRO A O 1
ATOM 1366 N N . VAL A 1 175 ? 4.155 20.491 6.095 1.00 86.62 175 VAL A N 1
ATOM 1367 C CA . VAL A 1 175 ? 3.039 21.401 5.772 1.00 86.62 175 VAL A CA 1
ATOM 1368 C C . VAL A 1 175 ? 3.162 22.074 4.405 1.00 86.62 175 VAL A C 1
ATOM 1370 O O . VAL A 1 175 ? 2.234 22.733 3.946 1.00 86.62 175 VAL A O 1
ATOM 1373 N N . THR A 1 176 ? 4.288 21.901 3.713 1.00 90.12 176 THR A N 1
ATOM 1374 C CA . THR A 1 176 ? 4.444 22.455 2.360 1.00 90.12 176 THR A CA 1
ATOM 1375 C C . THR A 1 176 ? 3.601 21.675 1.344 1.00 90.12 176 THR A C 1
ATOM 1377 O O . THR A 1 176 ? 3.567 20.440 1.413 1.00 90.12 176 THR A O 1
ATOM 1380 N N . PRO A 1 177 ? 2.990 22.339 0.340 1.00 89.12 177 PRO A N 1
ATOM 1381 C CA . PRO A 1 177 ? 2.159 21.667 -0.664 1.00 89.12 177 PRO A CA 1
ATOM 1382 C C . PRO A 1 177 ? 2.867 20.494 -1.356 1.00 89.12 177 PRO A C 1
ATOM 1384 O O . PRO A 1 177 ? 2.282 19.428 -1.541 1.00 89.12 177 PRO A O 1
ATOM 1387 N N . GLU A 1 178 ? 4.163 20.642 -1.653 1.00 89.44 178 GLU A N 1
ATOM 1388 C CA . GLU A 1 178 ? 4.975 19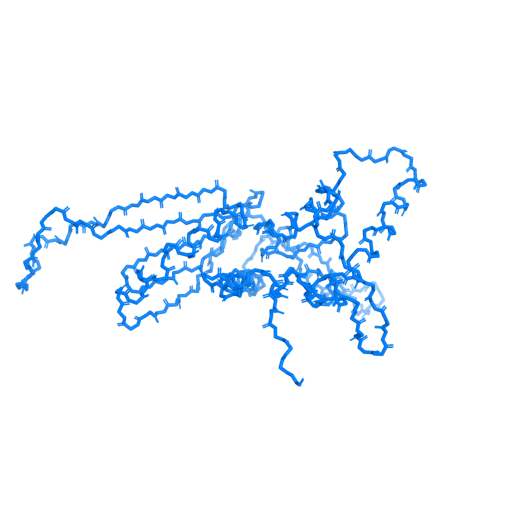.577 -2.252 1.00 89.44 178 GLU A CA 1
ATOM 1389 C C . GLU A 1 178 ? 5.085 18.328 -1.364 1.00 89.44 178 GLU A C 1
ATOM 1391 O O . GLU A 1 178 ? 5.095 17.201 -1.862 1.00 89.44 178 GLU A O 1
ATOM 1396 N N . LYS A 1 179 ? 5.232 18.505 -0.044 1.00 90.44 179 LYS A N 1
ATOM 1397 C CA . LYS A 1 179 ? 5.377 17.382 0.892 1.00 90.44 179 LYS A CA 1
ATOM 1398 C C . LYS A 1 179 ? 4.034 16.757 1.223 1.00 90.44 179 LYS A C 1
ATOM 1400 O O . LYS A 1 179 ? 3.970 15.535 1.311 1.00 90.44 179 LYS A O 1
ATOM 1405 N N . ILE A 1 180 ? 2.966 17.547 1.278 1.00 88.75 180 ILE A N 1
ATOM 1406 C CA . ILE A 1 180 ? 1.599 17.023 1.362 1.00 88.75 180 ILE A CA 1
ATOM 1407 C C . ILE A 1 180 ? 1.305 16.132 0.150 1.00 88.75 180 ILE A C 1
ATOM 1409 O O . ILE A 1 180 ? 0.842 15.005 0.324 1.00 88.75 180 ILE A O 1
ATOM 1413 N N . ALA A 1 181 ? 1.627 16.585 -1.066 1.00 89.62 181 ALA A N 1
ATOM 1414 C CA . ALA A 1 181 ? 1.468 15.778 -2.278 1.00 89.62 181 ALA A CA 1
ATOM 1415 C C . ALA A 1 181 ? 2.295 14.482 -2.220 1.00 89.62 181 ALA A C 1
ATOM 1417 O O . ALA A 1 181 ? 1.793 13.414 -2.564 1.00 89.62 181 ALA A O 1
ATOM 1418 N N . LEU A 1 182 ? 3.532 14.552 -1.713 1.00 90.69 182 LEU A N 1
ATOM 1419 C CA . LEU A 1 182 ? 4.382 13.379 -1.503 1.00 90.69 182 LEU A CA 1
ATOM 1420 C C . LEU A 1 182 ? 3.763 12.369 -0.532 1.00 90.69 182 LEU A C 1
ATOM 1422 O O . LEU A 1 182 ? 3.707 11.185 -0.856 1.00 90.69 182 LEU A O 1
ATOM 1426 N N . PHE A 1 183 ? 3.303 12.806 0.640 1.00 87.69 183 PHE A N 1
ATOM 1427 C CA . PHE A 1 183 ? 2.720 11.899 1.629 1.00 87.69 183 PHE A CA 1
ATOM 1428 C C . PHE A 1 183 ? 1.395 11.311 1.147 1.00 87.69 183 PHE A C 1
ATOM 1430 O O . PHE A 1 183 ? 1.207 10.103 1.256 1.00 87.69 183 PHE A O 1
ATOM 1437 N N . LYS A 1 184 ? 0.531 12.110 0.508 1.00 85.50 184 LYS A N 1
ATOM 1438 C CA . LYS A 1 184 ? -0.691 11.605 -0.140 1.00 85.50 184 LYS A CA 1
ATOM 1439 C C . LYS A 1 184 ? -0.375 10.551 -1.201 1.00 85.50 184 LYS A C 1
ATOM 1441 O O . LYS A 1 184 ? -1.028 9.514 -1.243 1.00 85.50 184 LYS A O 1
ATOM 1446 N N . ALA A 1 185 ? 0.648 10.782 -2.025 1.00 86.88 185 ALA A N 1
ATOM 1447 C CA . ALA A 1 185 ? 1.075 9.810 -3.025 1.00 86.88 185 ALA A CA 1
ATOM 1448 C C . ALA A 1 185 ? 1.580 8.508 -2.385 1.00 86.88 185 ALA A C 1
ATOM 1450 O O . ALA A 1 185 ? 1.247 7.435 -2.869 1.00 86.88 185 ALA A O 1
ATOM 1451 N N . LEU A 1 186 ? 2.353 8.582 -1.296 1.00 84.56 186 LEU A N 1
ATOM 1452 C CA . LEU A 1 186 ? 2.867 7.397 -0.594 1.00 84.56 186 LEU A CA 1
ATOM 1453 C C . LEU A 1 186 ? 1.776 6.577 0.091 1.00 84.56 186 LEU A C 1
ATOM 1455 O O . LEU A 1 186 ? 1.872 5.352 0.110 1.00 84.56 186 LEU A O 1
ATOM 1459 N N . LEU A 1 187 ? 0.777 7.251 0.662 1.00 80.06 187 LEU A N 1
ATOM 1460 C CA . LEU A 1 187 ? -0.346 6.603 1.332 1.00 80.06 187 LEU A CA 1
ATOM 1461 C C . LEU A 1 187 ? -1.334 5.979 0.346 1.00 80.06 187 LEU A C 1
ATOM 1463 O O . LEU A 1 187 ? -2.126 5.132 0.746 1.00 80.06 187 LEU A O 1
ATOM 1467 N N . ALA A 1 188 ? -1.282 6.351 -0.935 1.00 78.00 188 ALA A N 1
ATOM 1468 C CA . ALA A 1 188 ? -2.186 5.818 -1.938 1.00 78.00 188 ALA A CA 1
ATOM 1469 C C . ALA A 1 188 ? -2.190 4.278 -1.920 1.00 78.00 188 ALA A C 1
ATOM 1471 O O . ALA A 1 188 ? -1.153 3.618 -2.058 1.00 78.00 188 ALA A O 1
ATOM 1472 N N . GLY A 1 189 ? -3.387 3.702 -1.780 1.00 67.56 189 GLY A N 1
ATOM 1473 C CA . GLY A 1 189 ? -3.633 2.265 -1.644 1.00 67.56 189 GLY A CA 1
ATOM 1474 C C . GLY A 1 189 ? -2.968 1.427 -2.736 1.00 67.56 189 GLY A C 1
ATOM 1475 O O . GLY A 1 189 ? -2.582 0.283 -2.501 1.00 67.56 189 GLY A O 1
ATOM 1476 N N . GLU A 1 190 ? -2.729 2.032 -3.901 1.00 73.88 190 GLU A N 1
ATOM 1477 C CA . GLU A 1 190 ? -2.026 1.424 -5.024 1.00 73.88 190 GLU A CA 1
ATOM 1478 C C . GLU A 1 190 ? -0.605 0.920 -4.694 1.00 73.88 190 GLU A C 1
ATOM 1480 O O . GLU A 1 190 ? -0.105 -0.041 -5.280 1.00 73.88 190 GLU A O 1
ATOM 1485 N N . PHE A 1 191 ? 0.083 1.496 -3.716 1.00 76.12 191 PHE A N 1
ATOM 1486 C CA . PHE A 1 191 ? 1.427 1.025 -3.385 1.00 76.12 191 PHE A CA 1
ATOM 1487 C C . PHE A 1 191 ? 1.435 -0.223 -2.492 1.00 76.12 191 PHE A C 1
ATOM 1489 O O . PHE A 1 191 ? 2.475 -0.872 -2.379 1.00 76.12 191 PHE A O 1
ATOM 1496 N N . HIS A 1 192 ? 0.291 -0.654 -1.953 1.00 70.38 192 HIS A N 1
ATOM 1497 C CA . HIS A 1 192 ? 0.212 -1.834 -1.081 1.00 70.38 192 HIS A CA 1
ATOM 1498 C C . HIS A 1 192 ? 0.253 -3.165 -1.857 1.00 70.38 192 HIS A C 1
ATOM 1500 O O . HIS A 1 192 ? 0.849 -4.137 -1.389 1.00 70.38 192 HIS A O 1
ATOM 1506 N N . LEU A 1 193 ? -0.276 -3.212 -3.086 1.00 72.81 193 LEU A N 1
ATOM 1507 C CA . LEU A 1 193 ? -0.267 -4.429 -3.919 1.00 72.81 193 LEU A CA 1
ATOM 1508 C C . LEU A 1 193 ? 1.142 -4.857 -4.321 1.00 72.81 193 LEU A C 1
ATOM 1510 O O . LEU A 1 193 ? 1.514 -6.026 -4.250 1.00 72.81 193 LEU A O 1
ATOM 1514 N N . ASN A 1 194 ? 1.925 -3.893 -4.786 1.00 72.69 194 ASN A N 1
ATOM 1515 C CA . ASN A 1 194 ? 3.144 -4.174 -5.529 1.00 72.69 194 ASN A CA 1
ATOM 1516 C C . ASN A 1 194 ? 4.352 -3.397 -5.008 1.00 72.69 194 ASN A C 1
ATOM 1518 O O . ASN A 1 194 ? 5.469 -3.660 -5.444 1.00 72.69 194 ASN A O 1
ATOM 1522 N N . GLY A 1 195 ? 4.159 -2.417 -4.127 1.00 77.31 195 GLY A N 1
ATOM 1523 C CA . GLY A 1 195 ? 5.134 -1.354 -3.929 1.00 77.31 195 GLY A CA 1
ATOM 1524 C C . GLY A 1 195 ? 5.279 -0.467 -5.167 1.00 77.31 195 GLY A C 1
ATOM 1525 O O . GLY A 1 195 ? 4.702 -0.716 -6.231 1.00 77.31 195 GLY A O 1
ATOM 1526 N N . PHE A 1 196 ? 6.127 0.544 -5.053 1.00 83.81 196 PHE A N 1
ATOM 1527 C CA . PHE A 1 196 ? 6.366 1.534 -6.095 1.00 83.81 196 PHE A CA 1
ATOM 1528 C C . PHE A 1 196 ? 7.833 1.591 -6.521 1.00 83.81 196 PHE A C 1
ATOM 1530 O O . PHE A 1 196 ? 8.753 1.127 -5.836 1.00 83.81 196 PHE A O 1
ATOM 1537 N N . ARG A 1 197 ? 8.064 2.166 -7.698 1.00 84.94 197 ARG A N 1
ATOM 1538 C CA . ARG A 1 197 ? 9.380 2.590 -8.190 1.00 84.94 197 ARG A CA 1
ATOM 1539 C C . ARG A 1 197 ? 9.431 4.106 -8.281 1.00 84.94 197 ARG A C 1
ATOM 1541 O O . ARG A 1 197 ? 8.412 4.782 -8.228 1.00 84.94 197 ARG A O 1
ATOM 1548 N N . ASN A 1 198 ? 10.630 4.634 -8.515 1.00 88.75 198 ASN A N 1
ATOM 1549 C CA . ASN A 1 198 ? 10.837 6.067 -8.718 1.00 88.75 198 ASN A CA 1
ATOM 1550 C C . ASN A 1 198 ? 9.884 6.642 -9.788 1.00 88.75 198 ASN A C 1
ATOM 1552 O O . ASN A 1 198 ? 9.205 7.627 -9.523 1.00 88.75 198 ASN A O 1
ATOM 1556 N N . ARG A 1 199 ? 9.750 5.971 -10.940 1.00 86.00 199 ARG A N 1
ATOM 1557 C CA . ARG A 1 199 ? 8.831 6.403 -12.005 1.00 86.00 199 ARG A CA 1
ATOM 1558 C C . ARG A 1 199 ? 7.361 6.452 -11.569 1.00 86.00 199 ARG A C 1
ATOM 1560 O O . ARG A 1 199 ? 6.654 7.358 -11.975 1.00 86.00 199 ARG A O 1
ATOM 1567 N N . ASP A 1 200 ? 6.937 5.504 -10.732 1.00 86.25 200 ASP A N 1
ATOM 1568 C CA . ASP A 1 200 ? 5.547 5.394 -10.281 1.00 86.25 200 ASP A CA 1
ATOM 1569 C C . ASP A 1 200 ? 5.229 6.544 -9.292 1.00 86.25 200 ASP A C 1
ATOM 1571 O O . ASP A 1 200 ? 4.156 7.140 -9.325 1.00 86.25 200 ASP A O 1
ATOM 1575 N N . LEU A 1 201 ? 6.211 6.946 -8.471 1.00 88.12 201 LEU A N 1
ATOM 1576 C CA . LEU A 1 201 ? 6.098 8.134 -7.621 1.00 88.12 201 LEU A CA 1
ATOM 1577 C C . LEU A 1 201 ? 6.171 9.439 -8.436 1.00 88.12 201 LEU A C 1
ATOM 1579 O O . LEU A 1 201 ? 5.428 10.374 -8.156 1.00 88.12 201 LEU A O 1
ATOM 1583 N N . GLN A 1 202 ? 7.017 9.508 -9.470 1.00 90.25 202 GLN A N 1
ATOM 1584 C CA . GLN A 1 202 ? 7.073 10.671 -10.365 1.00 90.25 202 GLN A CA 1
ATOM 1585 C C . GLN A 1 202 ? 5.727 10.943 -11.037 1.00 90.25 202 GLN A C 1
ATOM 1587 O O . GLN A 1 202 ? 5.309 12.094 -11.059 1.00 90.25 202 GLN A O 1
ATOM 1592 N N . THR A 1 203 ? 5.027 9.909 -11.513 1.00 87.62 203 THR A N 1
ATOM 1593 C CA . THR A 1 203 ? 3.706 10.067 -12.149 1.00 87.62 203 THR A CA 1
ATOM 1594 C C . THR A 1 203 ? 2.629 10.621 -11.216 1.00 87.62 203 THR A C 1
ATOM 1596 O O . THR A 1 203 ? 1.598 11.075 -11.690 1.00 87.62 203 THR A O 1
ATOM 1599 N N . LYS A 1 204 ? 2.844 10.587 -9.893 1.00 86.62 204 LYS A N 1
ATOM 1600 C CA . LYS A 1 204 ? 1.951 11.214 -8.904 1.00 86.62 204 LYS A CA 1
ATOM 1601 C C . LYS A 1 204 ? 2.387 12.623 -8.508 1.00 86.62 204 LYS A C 1
ATOM 1603 O O . LYS A 1 204 ? 1.552 13.418 -8.097 1.00 86.62 204 LYS A O 1
ATOM 1608 N N . LEU A 1 205 ? 3.687 12.912 -8.579 1.00 89.06 205 LEU A N 1
ATOM 1609 C CA . LEU A 1 205 ? 4.257 14.202 -8.178 1.00 89.06 205 LEU A CA 1
ATOM 1610 C C . LEU A 1 205 ? 4.271 15.235 -9.308 1.00 89.06 205 LEU A C 1
ATOM 1612 O O . LEU A 1 205 ? 4.317 16.430 -9.032 1.00 89.06 205 LEU A O 1
ATOM 1616 N N . TYR A 1 206 ? 4.277 14.781 -10.559 1.00 88.19 206 TYR A N 1
ATOM 1617 C CA . TYR A 1 206 ? 4.345 15.627 -11.742 1.00 88.19 206 TYR A CA 1
ATOM 1618 C C . TYR A 1 206 ? 3.177 15.293 -12.666 1.00 88.19 206 TYR A C 1
ATOM 1620 O O . TYR A 1 206 ? 2.998 14.128 -13.013 1.00 88.19 206 TYR A O 1
ATOM 1628 N N . SER A 1 207 ? 2.417 16.313 -13.068 1.00 78.50 207 SER A N 1
ATOM 1629 C CA . SER A 1 207 ? 1.235 16.154 -13.922 1.00 78.50 207 SER A CA 1
ATOM 1630 C C . SER A 1 207 ? 1.591 15.656 -15.324 1.00 78.50 207 SER A C 1
ATOM 1632 O O . SER A 1 207 ? 0.941 14.744 -15.823 1.00 78.50 207 SER A O 1
ATOM 1634 N N . ASP A 1 208 ? 2.671 16.188 -15.912 1.00 78.69 208 ASP A N 1
ATOM 1635 C CA . ASP A 1 208 ? 3.049 15.898 -17.296 1.00 78.69 208 ASP A CA 1
ATOM 1636 C C . ASP A 1 208 ? 4.444 15.276 -17.417 1.00 78.69 208 ASP A C 1
ATOM 1638 O O . ASP A 1 208 ? 5.378 15.695 -16.712 1.00 78.69 208 ASP A O 1
ATOM 1642 N N . PRO A 1 209 ? 4.637 14.311 -18.337 1.00 75.44 209 PRO A N 1
ATOM 1643 C CA . PRO A 1 209 ? 5.967 13.857 -18.712 1.00 75.44 209 PRO A CA 1
ATOM 1644 C C . PRO A 1 209 ? 6.767 15.030 -19.287 1.00 75.44 209 PRO A C 1
ATOM 1646 O O . PRO A 1 209 ? 6.256 15.854 -20.041 1.00 75.44 209 PRO A O 1
ATOM 1649 N N . SER A 1 210 ? 8.042 15.135 -18.911 1.00 79.69 210 SER A N 1
ATOM 1650 C CA . SER A 1 210 ? 8.895 16.167 -19.489 1.00 79.69 210 SER A CA 1
ATOM 1651 C C . SER A 1 210 ? 9.407 15.715 -20.852 1.00 79.69 210 SER A C 1
ATOM 1653 O O . SER A 1 210 ? 10.076 14.688 -20.946 1.00 79.69 210 SER A O 1
ATOM 1655 N N . ASN A 1 211 ? 9.171 16.521 -21.886 1.00 79.00 211 ASN A N 1
ATOM 1656 C CA . ASN A 1 211 ? 9.739 16.298 -23.220 1.00 79.00 211 ASN A CA 1
ATOM 1657 C C . ASN A 1 211 ? 11.240 16.635 -23.291 1.00 79.00 211 ASN A C 1
ATOM 1659 O O . ASN A 1 211 ? 11.889 16.363 -24.296 1.00 79.00 211 ASN A O 1
ATOM 1663 N N . ASN A 1 212 ? 11.811 17.213 -22.227 1.00 88.94 212 ASN A N 1
ATOM 1664 C CA . ASN A 1 212 ? 13.227 17.545 -22.154 1.00 88.94 212 ASN A CA 1
ATOM 1665 C C . ASN A 1 212 ? 14.007 16.432 -21.411 1.00 88.94 212 ASN A C 1
ATOM 1667 O O . ASN A 1 212 ? 13.741 16.176 -20.226 1.00 88.94 212 ASN A O 1
ATOM 1671 N N . PRO A 1 213 ? 15.012 15.796 -22.049 1.00 88.12 213 PRO A N 1
ATOM 1672 C CA . PRO A 1 213 ? 15.840 14.765 -21.418 1.00 88.12 213 PRO A CA 1
ATOM 1673 C C . PRO A 1 213 ? 16.543 15.229 -20.133 1.00 88.12 213 PRO A C 1
ATOM 1675 O O . PRO A 1 213 ? 16.659 14.464 -19.169 1.00 88.12 213 PRO A O 1
ATOM 1678 N N . ILE A 1 214 ? 16.978 16.492 -20.081 1.00 90.12 214 ILE A N 1
ATOM 1679 C CA . ILE A 1 214 ? 17.667 17.070 -18.918 1.00 90.12 214 ILE A CA 1
ATOM 1680 C C . ILE A 1 214 ? 16.710 17.148 -17.730 1.00 90.12 214 ILE A C 1
ATOM 1682 O O . ILE A 1 214 ? 17.053 16.750 -16.615 1.00 90.12 214 ILE A O 1
ATOM 1686 N N . GLU A 1 215 ? 15.492 17.621 -17.967 1.00 88.88 215 GLU A N 1
ATOM 1687 C CA . GLU A 1 215 ? 14.477 17.765 -16.928 1.00 88.88 215 GLU A CA 1
ATOM 1688 C C . GLU A 1 215 ? 13.974 16.398 -16.440 1.00 88.88 215 GLU A C 1
ATOM 1690 O O . GLU A 1 215 ? 13.835 16.180 -15.236 1.00 88.88 215 GLU A O 1
ATOM 1695 N N . THR A 1 216 ? 13.836 15.415 -17.333 1.00 88.00 216 THR A N 1
ATOM 1696 C CA . THR A 1 216 ? 13.544 14.019 -16.953 1.00 88.00 216 THR A CA 1
ATOM 1697 C C . THR A 1 216 ? 14.606 13.450 -16.006 1.00 88.00 216 THR A C 1
ATOM 1699 O O . THR A 1 216 ?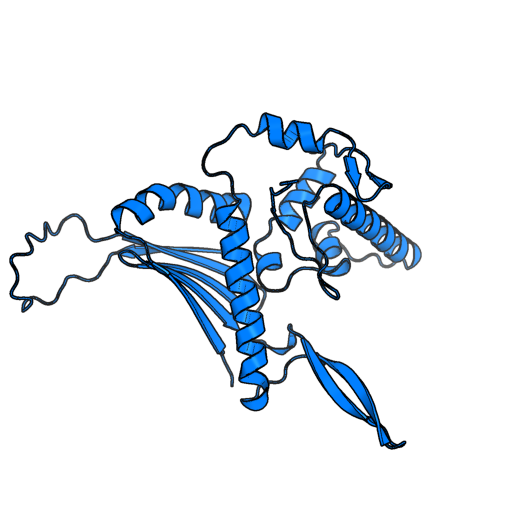 14.289 12.826 -14.981 1.00 88.00 216 THR A O 1
ATOM 1702 N N . LYS A 1 217 ? 15.888 13.707 -16.295 1.00 89.12 217 LYS A N 1
ATOM 1703 C CA . LYS A 1 217 ? 17.000 13.306 -15.425 1.00 89.12 217 LYS A CA 1
ATOM 1704 C C . LYS A 1 217 ? 16.936 14.035 -14.079 1.00 89.12 217 LYS A C 1
ATOM 1706 O O . LYS A 1 217 ? 17.035 13.389 -13.033 1.00 89.12 217 LYS A O 1
ATOM 1711 N N . ARG A 1 218 ? 16.687 15.351 -14.074 1.00 90.06 218 ARG A N 1
ATOM 1712 C CA . ARG A 1 218 ? 16.526 16.157 -12.847 1.00 90.06 218 ARG A CA 1
ATOM 1713 C C . ARG A 1 218 ? 15.402 15.638 -11.954 1.00 90.06 218 ARG A C 1
ATOM 1715 O O . ARG A 1 218 ? 15.642 15.403 -10.768 1.00 90.06 218 ARG A O 1
ATOM 1722 N N . ARG A 1 219 ? 14.214 15.380 -12.510 1.00 91.56 219 ARG A N 1
ATOM 1723 C CA . ARG A 1 219 ? 13.074 14.795 -11.778 1.00 91.56 219 ARG A CA 1
ATOM 1724 C C . ARG A 1 219 ? 13.429 13.438 -11.185 1.00 91.56 219 ARG A C 1
ATOM 1726 O O . ARG A 1 219 ? 13.179 13.192 -10.007 1.00 91.56 219 ARG A O 1
ATOM 1733 N N . THR A 1 220 ? 14.125 12.595 -11.944 1.00 90.31 220 THR A N 1
ATOM 1734 C CA . THR A 1 220 ? 14.594 11.288 -11.463 1.00 90.31 220 THR A CA 1
ATOM 1735 C C . THR A 1 220 ? 15.550 11.398 -10.280 1.00 90.31 220 THR A C 1
ATOM 1737 O O . THR A 1 220 ? 15.373 10.685 -9.281 1.00 90.31 220 THR A O 1
ATOM 1740 N N . HIS A 1 221 ? 16.527 12.305 -10.334 1.00 91.88 221 HIS A N 1
ATOM 1741 C CA . HIS A 1 221 ? 17.426 12.557 -9.207 1.00 91.88 221 HIS A CA 1
ATOM 1742 C C . HIS A 1 221 ? 16.684 13.151 -8.002 1.00 91.88 221 HIS A C 1
ATOM 1744 O O . HIS A 1 221 ? 16.892 12.681 -6.881 1.00 91.88 221 HIS A O 1
ATOM 1750 N N . ARG A 1 222 ? 15.778 14.118 -8.208 1.00 92.12 222 ARG A N 1
ATOM 1751 C CA . ARG A 1 222 ? 14.982 14.732 -7.128 1.00 92.12 222 ARG A CA 1
ATOM 1752 C C . ARG A 1 222 ? 14.135 13.684 -6.410 1.00 92.12 222 ARG A C 1
ATOM 1754 O O . ARG A 1 222 ? 14.229 13.560 -5.190 1.00 92.12 222 ARG A O 1
ATOM 1761 N N . THR A 1 223 ? 13.402 12.859 -7.152 1.00 92.50 223 THR A N 1
ATOM 1762 C CA . THR A 1 223 ? 12.601 11.767 -6.584 1.00 92.50 223 THR A CA 1
ATOM 1763 C C . THR A 1 223 ? 13.472 10.709 -5.907 1.00 92.50 223 THR A C 1
ATOM 1765 O O . THR A 1 223 ? 13.105 10.209 -4.846 1.00 92.50 223 THR A O 1
ATOM 1768 N N . SER A 1 224 ? 14.666 10.410 -6.435 1.00 91.38 224 SER A N 1
ATOM 1769 C CA . SER A 1 224 ? 15.603 9.483 -5.774 1.00 91.38 224 SER A CA 1
ATOM 1770 C C . SER A 1 224 ? 16.060 10.009 -4.413 1.00 91.38 224 SER A C 1
ATOM 1772 O O . SER A 1 224 ? 16.089 9.251 -3.444 1.00 91.38 224 SER A O 1
ATOM 1774 N N . ARG A 1 225 ? 16.367 11.310 -4.314 1.00 91.50 225 ARG A N 1
ATOM 1775 C CA . ARG A 1 225 ? 16.726 11.962 -3.043 1.00 91.50 225 ARG A CA 1
ATOM 1776 C C . ARG A 1 225 ? 15.556 11.955 -2.060 1.00 91.50 225 ARG A C 1
ATOM 1778 O O . ARG A 1 225 ? 15.771 11.691 -0.881 1.00 91.50 225 ARG A O 1
ATOM 1785 N N . LEU A 1 226 ? 14.326 12.177 -2.532 1.00 92.12 226 LEU A N 1
ATOM 1786 C CA . LEU A 1 226 ? 13.123 12.063 -1.697 1.00 92.12 226 LEU A CA 1
ATOM 1787 C C . LEU A 1 226 ? 12.946 10.643 -1.156 1.00 92.12 226 LEU A C 1
ATOM 1789 O O . LEU A 1 226 ? 12.764 10.475 0.044 1.00 92.12 226 LEU A O 1
ATOM 1793 N N . ILE A 1 227 ? 13.082 9.621 -2.003 1.00 90.88 227 ILE A N 1
ATOM 1794 C CA . ILE A 1 227 ? 13.038 8.211 -1.590 1.00 90.88 227 ILE A CA 1
ATOM 1795 C C . ILE A 1 227 ? 14.124 7.912 -0.549 1.00 90.88 227 ILE A C 1
ATOM 1797 O O . ILE A 1 227 ? 13.847 7.275 0.463 1.00 90.88 227 ILE A O 1
ATOM 1801 N N . ALA A 1 228 ? 15.359 8.370 -0.761 1.00 89.56 228 ALA A N 1
ATOM 1802 C CA . ALA A 1 228 ? 16.435 8.181 0.211 1.00 89.56 228 ALA A CA 1
ATOM 1803 C C . ALA A 1 228 ? 16.102 8.838 1.559 1.00 89.56 228 ALA A C 1
ATOM 1805 O O . ALA A 1 228 ? 16.272 8.213 2.603 1.00 89.56 228 ALA A O 1
ATOM 1806 N N . LYS A 1 229 ? 15.543 10.051 1.533 1.00 91.25 229 LYS A N 1
ATOM 1807 C CA . LYS A 1 229 ? 15.114 10.775 2.733 1.00 91.25 229 LYS A CA 1
ATOM 1808 C C . LYS A 1 229 ? 13.988 10.052 3.475 1.00 91.25 229 LYS A C 1
ATOM 1810 O O . LYS A 1 229 ? 14.090 9.849 4.676 1.00 91.25 229 LYS A O 1
ATOM 1815 N N . LEU A 1 230 ? 12.959 9.593 2.764 1.00 90.06 230 LEU A N 1
ATOM 1816 C CA . LEU A 1 230 ? 11.861 8.801 3.333 1.00 90.06 230 LEU A CA 1
ATOM 1817 C C . LEU A 1 230 ? 12.367 7.500 3.977 1.00 90.06 230 LEU A C 1
ATOM 1819 O O . LEU A 1 230 ? 11.928 7.143 5.065 1.00 90.06 230 LEU A O 1
ATOM 1823 N N . ARG A 1 231 ? 13.332 6.815 3.343 1.00 87.94 231 ARG A N 1
ATOM 1824 C CA . ARG A 1 231 ? 14.001 5.636 3.927 1.00 87.94 231 ARG A CA 1
ATOM 1825 C C . ARG A 1 231 ? 14.788 5.999 5.179 1.00 87.94 231 ARG A C 1
ATOM 1827 O O . ARG A 1 231 ? 14.790 5.222 6.132 1.00 87.94 231 ARG A O 1
ATOM 1834 N N . GLY A 1 232 ? 15.466 7.143 5.156 1.00 87.50 232 GLY A N 1
ATOM 1835 C CA . GLY A 1 232 ? 16.195 7.702 6.289 1.00 87.50 232 GLY A CA 1
ATOM 1836 C C . GLY A 1 232 ? 15.301 7.924 7.507 1.00 87.50 232 GLY A C 1
ATOM 1837 O O . GLY A 1 232 ? 15.670 7.536 8.604 1.00 87.50 232 GLY A O 1
ATOM 1838 N N . HIS A 1 233 ? 14.084 8.420 7.280 1.00 86.75 233 HIS A N 1
ATOM 1839 C CA . HIS A 1 233 ? 13.043 8.610 8.300 1.00 86.75 233 HIS A CA 1
ATOM 1840 C C . HIS A 1 233 ? 12.228 7.345 8.631 1.00 86.75 233 HIS A C 1
ATOM 1842 O O . HIS A 1 233 ? 11.289 7.412 9.410 1.00 86.75 233 HIS A O 1
ATOM 1848 N N . GLY A 1 234 ? 12.534 6.192 8.024 1.00 82.38 234 GLY A N 1
ATOM 1849 C CA . GLY A 1 234 ? 11.835 4.928 8.308 1.00 82.38 234 GLY A CA 1
ATOM 1850 C C . GLY A 1 234 ? 10.439 4.778 7.686 1.00 82.38 234 GLY A C 1
ATOM 1851 O O . GLY A 1 234 ? 9.808 3.746 7.866 1.00 82.38 234 GLY A O 1
ATOM 1852 N N . LEU A 1 235 ? 9.986 5.746 6.885 1.00 83.00 235 LEU A N 1
ATOM 1853 C CA . LEU A 1 235 ? 8.637 5.762 6.299 1.00 83.00 235 LEU A CA 1
ATOM 1854 C C . LEU A 1 235 ? 8.442 4.792 5.126 1.00 83.00 235 LEU A C 1
ATOM 1856 O O . LEU A 1 235 ? 7.320 4.559 4.681 1.00 83.00 235 LEU A O 1
ATOM 1860 N N . ILE A 1 236 ? 9.534 4.290 4.548 1.00 83.88 236 ILE A N 1
ATOM 1861 C CA . ILE A 1 236 ? 9.503 3.325 3.446 1.00 83.88 236 ILE A CA 1
ATOM 1862 C C . ILE A 1 236 ? 10.669 2.340 3.563 1.00 83.88 236 ILE A C 1
ATOM 1864 O O . ILE A 1 236 ? 11.780 2.701 3.974 1.00 83.88 236 ILE A O 1
ATOM 1868 N N . ALA A 1 237 ? 10.451 1.115 3.092 1.00 77.62 237 ALA A N 1
ATOM 1869 C CA . ALA A 1 237 ? 11.453 0.056 3.032 1.00 77.62 237 ALA A CA 1
ATOM 1870 C C . ALA A 1 237 ? 11.758 -0.322 1.575 1.00 77.62 237 ALA A C 1
ATOM 1872 O O . ALA A 1 237 ? 10.890 -0.273 0.709 1.00 77.62 237 ALA A O 1
ATOM 1873 N N . LYS A 1 238 ? 12.998 -0.722 1.269 1.00 76.44 238 LYS A N 1
ATOM 1874 C CA . LYS A 1 238 ? 13.391 -1.177 -0.081 1.00 76.44 238 LYS A CA 1
ATOM 1875 C C . LYS A 1 238 ? 13.927 -2.617 -0.041 1.00 76.44 238 LYS A C 1
ATOM 1877 O O . LYS A 1 238 ? 15.146 -2.795 -0.011 1.00 76.44 238 LYS A O 1
ATOM 1882 N N . PRO A 1 239 ? 13.060 -3.644 -0.061 1.00 61.34 239 PRO A N 1
ATOM 1883 C CA . PRO A 1 239 ? 13.479 -5.049 -0.041 1.00 61.34 239 PRO A CA 1
ATOM 1884 C C . PRO A 1 239 ? 13.928 -5.549 -1.431 1.00 61.34 239 PRO A C 1
ATOM 1886 O O . PRO A 1 239 ? 13.267 -6.357 -2.065 1.00 61.34 239 PRO A O 1
ATOM 1889 N N . ARG A 1 240 ? 15.087 -5.096 -1.924 1.00 60.88 240 ARG A N 1
ATOM 1890 C CA . ARG A 1 240 ? 15.660 -5.383 -3.267 1.00 60.88 240 ARG A CA 1
ATOM 1891 C C . ARG A 1 240 ? 15.092 -4.524 -4.410 1.00 60.88 240 ARG A C 1
ATOM 1893 O O . ARG A 1 240 ? 15.663 -3.472 -4.701 1.00 60.88 240 ARG A O 1
ATOM 1900 N N . SER A 1 241 ? 14.030 -4.957 -5.103 1.00 57.19 241 SER A N 1
ATOM 1901 C CA . SER A 1 241 ? 13.668 -4.422 -6.438 1.00 57.19 241 SER A CA 1
ATOM 1902 C C . SER A 1 241 ? 12.575 -3.348 -6.447 1.00 57.19 241 SER A C 1
ATOM 1904 O O . SER A 1 241 ? 12.549 -2.506 -7.349 1.00 57.19 241 SER A O 1
ATOM 1906 N N . ARG A 1 242 ? 11.689 -3.344 -5.449 1.00 61.88 242 ARG A N 1
ATOM 1907 C CA . ARG A 1 242 ? 10.610 -2.360 -5.297 1.00 61.88 242 ARG A CA 1
ATOM 1908 C C . ARG A 1 242 ? 10.662 -1.717 -3.920 1.00 61.88 242 ARG A C 1
ATOM 1910 O O . ARG A 1 242 ? 11.226 -2.283 -2.987 1.00 61.88 242 ARG A O 1
ATOM 1917 N N . ILE A 1 243 ? 10.121 -0.510 -3.827 1.00 63.34 243 ILE A N 1
ATOM 1918 C CA . ILE A 1 243 ? 10.003 0.226 -2.575 1.00 63.34 243 ILE A CA 1
ATOM 1919 C C . ILE A 1 243 ? 8.614 -0.049 -2.020 1.00 63.34 243 ILE A C 1
ATOM 1921 O O . ILE A 1 243 ? 7.620 0.095 -2.728 1.00 63.34 243 ILE A O 1
ATOM 1925 N N . LEU A 1 244 ? 8.551 -0.467 -0.769 1.00 61.41 244 LEU A N 1
ATOM 1926 C CA . LEU A 1 244 ? 7.312 -0.656 -0.043 1.00 61.41 244 LEU A CA 1
ATOM 1927 C C . LEU A 1 244 ? 7.068 0.593 0.793 1.00 61.41 244 LEU A C 1
ATOM 1929 O O . LEU A 1 244 ? 7.961 1.027 1.525 1.00 61.41 244 LEU A O 1
ATOM 1933 N N . ALA A 1 245 ? 5.871 1.164 0.677 1.00 57.78 245 ALA A N 1
ATOM 1934 C CA . ALA A 1 245 ? 5.392 2.090 1.686 1.00 57.78 245 ALA A CA 1
ATOM 1935 C C . ALA A 1 245 ? 5.251 1.280 2.978 1.00 57.78 245 ALA A C 1
ATOM 1937 O O . ALA A 1 245 ? 4.447 0.355 3.046 1.00 57.78 245 ALA A O 1
ATOM 1938 N N . SER A 1 246 ? 6.122 1.541 3.947 1.00 52.25 246 SER A N 1
ATOM 1939 C CA . SER A 1 246 ? 6.052 0.915 5.257 1.00 52.25 246 SER A CA 1
ATOM 1940 C C . SER A 1 246 ? 5.750 2.028 6.233 1.00 52.25 246 SER A C 1
ATOM 1942 O O . SER A 1 246 ? 6.656 2.748 6.644 1.00 52.25 246 SER A O 1
ATOM 1944 N N . ILE A 1 247 ? 4.493 2.158 6.640 1.00 49.03 247 ILE A N 1
ATOM 1945 C CA . ILE A 1 247 ? 4.168 2.904 7.856 1.00 49.03 247 ILE A CA 1
ATOM 1946 C C . ILE A 1 247 ? 4.615 2.014 9.019 1.00 49.03 247 ILE A C 1
ATOM 1948 O O . ILE A 1 247 ? 3.808 1.458 9.737 1.00 49.03 247 ILE A O 1
ATOM 1952 N N . ALA A 1 248 ? 5.911 1.736 9.122 1.00 36.38 248 ALA A N 1
ATOM 1953 C CA . ALA A 1 248 ? 6.467 0.958 10.207 1.00 36.38 248 ALA A CA 1
ATOM 1954 C C . ALA A 1 248 ? 6.977 1.957 11.235 1.00 36.38 248 ALA A C 1
ATOM 1956 O O . ALA A 1 248 ? 8.140 2.358 11.215 1.00 36.38 248 ALA A O 1
ATOM 1957 N N . SER A 1 249 ? 6.092 2.347 12.146 1.00 35.97 249 SER A N 1
ATOM 1958 C CA . SER A 1 249 ? 6.497 2.885 13.438 1.00 35.97 249 SER A CA 1
ATOM 1959 C C . SER A 1 249 ? 7.053 1.729 14.266 1.00 35.97 249 SER A C 1
ATOM 1961 O O . SER A 1 249 ? 6.352 1.191 15.112 1.00 35.97 249 SER A O 1
ATOM 1963 N N . ARG A 1 250 ? 8.285 1.286 13.994 1.00 32.00 250 ARG A N 1
ATOM 1964 C CA . ARG A 1 250 ? 9.063 0.470 14.940 1.00 32.00 250 ARG A CA 1
ATOM 1965 C C . ARG A 1 250 ? 10.535 0.835 14.850 1.00 32.00 250 ARG A C 1
ATOM 1967 O O . ARG A 1 250 ? 11.304 0.202 14.133 1.00 32.00 250 ARG A O 1
ATOM 1974 N N . THR A 1 251 ? 10.912 1.834 15.637 1.00 25.69 251 THR A N 1
ATOM 1975 C CA . THR A 1 251 ? 12.221 1.827 16.285 1.00 25.69 251 THR A CA 1
ATOM 1976 C C . THR A 1 251 ? 11.996 1.212 17.664 1.00 25.69 251 THR A C 1
ATOM 1978 O O . THR A 1 251 ? 11.663 1.906 18.615 1.00 25.6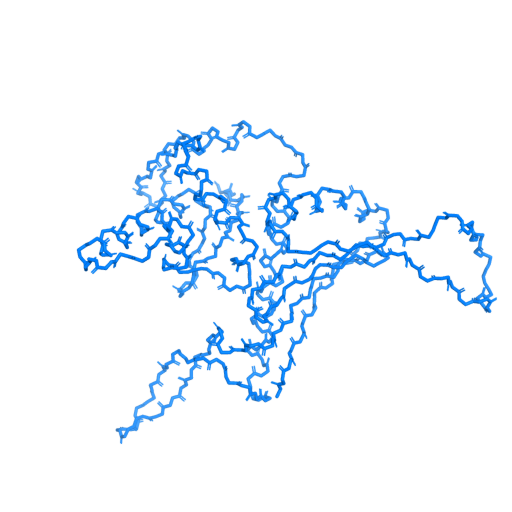9 251 THR A O 1
ATOM 1981 N N . THR A 1 252 ? 12.070 -0.114 17.747 1.00 26.61 252 THR A N 1
ATOM 1982 C CA . THR A 1 252 ? 12.481 -0.785 18.983 1.00 26.61 252 THR A CA 1
ATOM 1983 C C . THR A 1 252 ? 13.916 -1.224 18.764 1.00 26.61 252 THR A C 1
ATOM 1985 O O . THR A 1 252 ? 14.155 -2.210 18.064 1.00 26.61 252 THR A O 1
ATOM 1988 N N . ALA A 1 253 ? 14.833 -0.427 19.295 1.00 27.12 253 ALA A N 1
ATOM 1989 C CA . ALA A 1 253 ? 16.140 -0.801 19.815 1.00 27.12 253 ALA A CA 1
ATOM 1990 C C . ALA A 1 253 ? 16.590 0.364 20.700 1.00 27.12 253 ALA A C 1
ATOM 1992 O O . ALA A 1 253 ? 16.533 1.509 20.192 1.00 27.12 253 ALA A O 1
#